Protein AF-A0A969NKQ9-F1 (afdb_monomer)

Sequence (199 aa):
SEPGKIYIKDKYLFVNEVNKGIHVFDNTNPASPSNVAFINIPGNVDMAIRGNLLYVDSYIDLVVIDISDIQNPHEVDRYSNAFPNIFPEYDYQYPIAEIDASKGIVVDWKVEEITMKEGEEPKYYWGGVMEFDMAANSGGQRNSVGIAGSMARFAIKSETLYAINNNFELKIFDISSDKVSKTDSIQTLWGIETFIYLR

Radius of gyration: 18.35 Å; Cα contacts (8 Å, |Δi|>4): 371; chains: 1; bounding box: 43×36×57 Å

Secondary structure (DSSP, 8-state):
--EEEEEEETTEEEEEETTTEEEEEE-SSTTS-EEEEEEE-TT---EEEETTEEEEEETTEEEEEE-SSTTS-EEEEEETTSSTT-B----TTS-BPPP-GGG-----------PPPTTPPPB---S-B--------------SS----TT-SEEEETTEEEEEETTTEEEEEE-SSSS-EEEEEEEPPTT--------

Structure (mmCIF, N/CA/C/O backbone):
data_AF-A0A969NKQ9-F1
#
_entry.id   AF-A0A969NKQ9-F1
#
loop_
_atom_site.group_PDB
_atom_site.id
_atom_site.type_symbol
_atom_site.label_atom_id
_atom_site.label_alt_id
_atom_site.label_comp_id
_atom_site.label_asym_id
_atom_site.label_entity_id
_atom_site.label_seq_id
_atom_site.pdbx_PDB_ins_code
_atom_site.Cartn_x
_atom_site.Cartn_y
_atom_site.Cartn_z
_atom_site.occupancy
_atom_site.B_iso_or_equiv
_atom_site.auth_seq_id
_atom_site.auth_comp_id
_atom_site.auth_asym_id
_atom_site.auth_atom_id
_atom_site.pdbx_PDB_model_num
ATOM 1 N N . SER A 1 1 ? 6.584 -17.695 3.737 1.00 46.25 1 SER A N 1
ATOM 2 C CA . SER A 1 1 ? 6.124 -16.301 3.714 1.00 46.25 1 SER A CA 1
ATOM 3 C C . SER A 1 1 ? 7.285 -15.448 4.165 1.00 46.25 1 SER A C 1
ATOM 5 O O . SER A 1 1 ? 7.988 -15.849 5.087 1.00 46.25 1 SER A O 1
ATOM 7 N N . GLU A 1 2 ? 7.514 -14.329 3.495 1.00 48.88 2 GLU A N 1
ATOM 8 C CA . GLU A 1 2 ? 8.429 -13.286 3.956 1.00 48.88 2 GLU A CA 1
ATOM 9 C C . GLU A 1 2 ? 7.555 -12.245 4.662 1.00 48.88 2 GLU A C 1
ATOM 11 O O . GLU A 1 2 ? 6.832 -11.503 3.991 1.00 48.88 2 GLU A O 1
ATOM 16 N N . PRO A 1 3 ?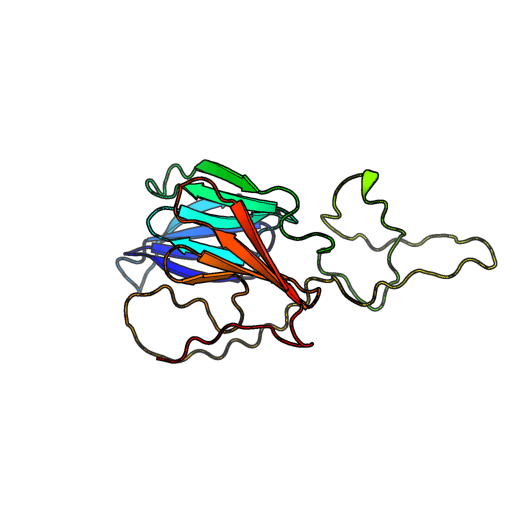 7.458 -12.285 6.005 1.00 53.72 3 PRO A N 1
ATOM 17 C CA . PRO A 1 3 ? 6.611 -11.350 6.727 1.00 53.72 3 PRO A CA 1
ATOM 18 C C . PRO A 1 3 ? 7.209 -9.947 6.607 1.00 53.72 3 PRO A C 1
ATOM 20 O O . PRO A 1 3 ? 8.325 -9.698 7.056 1.00 53.72 3 PRO A O 1
ATOM 23 N N . GLY A 1 4 ? 6.450 -9.045 5.995 1.00 62.84 4 GLY A N 1
ATOM 24 C CA . GLY A 1 4 ? 6.753 -7.628 5.900 1.00 62.84 4 GLY A CA 1
ATOM 25 C C . GLY A 1 4 ? 6.352 -6.878 7.171 1.00 62.84 4 GLY A C 1
ATOM 26 O O . GLY A 1 4 ? 6.495 -7.353 8.300 1.00 62.84 4 GLY A O 1
ATOM 27 N N . LYS A 1 5 ? 5.839 -5.661 6.993 1.00 77.25 5 LYS A N 1
ATOM 28 C CA . LYS A 1 5 ? 5.484 -4.755 8.096 1.00 77.25 5 LYS A CA 1
ATOM 29 C C . LYS A 1 5 ? 4.346 -5.320 8.953 1.00 77.25 5 LYS A C 1
ATOM 31 O O . LYS A 1 5 ? 3.457 -6.008 8.454 1.00 77.25 5 LYS A O 1
ATOM 36 N N . ILE A 1 6 ? 4.363 -4.989 10.247 1.00 84.31 6 ILE A N 1
ATOM 37 C CA . ILE A 1 6 ? 3.332 -5.385 11.215 1.00 84.31 6 ILE A CA 1
ATOM 38 C C . ILE A 1 6 ? 2.683 -4.134 11.804 1.00 84.31 6 ILE A C 1
ATOM 40 O O . ILE A 1 6 ? 3.387 -3.230 12.250 1.00 84.31 6 ILE A O 1
ATOM 44 N N . TYR A 1 7 ? 1.351 -4.106 11.844 1.00 85.88 7 TYR A N 1
ATOM 45 C CA . TYR A 1 7 ? 0.557 -3.055 12.481 1.00 85.88 7 TYR A CA 1
ATOM 46 C C . TYR A 1 7 ? -0.428 -3.657 13.478 1.00 85.88 7 TYR A C 1
ATOM 48 O O . TYR A 1 7 ? -0.961 -4.746 13.277 1.00 85.88 7 TYR A O 1
ATOM 56 N N . ILE A 1 8 ? -0.685 -2.925 14.561 1.00 88.38 8 ILE A N 1
ATOM 57 C CA . ILE A 1 8 ? -1.667 -3.297 15.582 1.00 88.38 8 ILE A CA 1
ATOM 58 C C . ILE A 1 8 ? -2.780 -2.255 15.573 1.00 88.38 8 ILE A C 1
ATOM 60 O O . ILE A 1 8 ? -2.506 -1.063 15.738 1.00 88.38 8 ILE A O 1
ATOM 64 N N . LYS A 1 9 ? -4.024 -2.709 15.420 1.00 87.31 9 LYS A N 1
ATOM 65 C CA . LYS A 1 9 ? -5.229 -1.883 15.553 1.00 87.31 9 LYS A CA 1
ATOM 66 C C . LYS A 1 9 ? -6.246 -2.647 16.388 1.00 87.31 9 LYS A C 1
ATOM 68 O O . LYS A 1 9 ? -6.665 -3.739 16.012 1.00 87.31 9 LYS A O 1
ATOM 73 N N . ASP A 1 10 ? -6.661 -2.061 17.506 1.00 90.75 10 ASP A N 1
ATOM 74 C CA . ASP A 1 10 ? -7.577 -2.688 18.459 1.00 90.75 10 ASP A CA 1
ATOM 75 C C . ASP A 1 10 ? -7.066 -4.078 18.889 1.00 90.75 10 ASP A C 1
ATOM 77 O O . ASP A 1 10 ? -5.967 -4.203 19.431 1.00 90.75 10 ASP A O 1
ATOM 81 N N . LYS A 1 11 ? -7.850 -5.127 18.626 1.00 93.50 11 LYS A N 1
ATOM 82 C CA . LYS A 1 11 ? -7.481 -6.525 18.869 1.00 93.50 11 LYS A CA 1
ATOM 83 C C . LYS A 1 11 ? -6.822 -7.209 17.672 1.00 93.50 11 LYS A C 1
ATOM 85 O O . LYS A 1 11 ? -6.554 -8.398 17.765 1.00 93.50 11 LYS A O 1
ATOM 90 N N . TYR A 1 12 ? -6.608 -6.523 16.553 1.00 95.81 12 TYR A N 1
ATOM 91 C CA . TYR A 1 12 ? -6.129 -7.135 15.316 1.00 95.81 12 TYR A CA 1
ATOM 92 C C . TYR A 1 12 ? -4.650 -6.837 15.050 1.00 95.81 12 TYR A C 1
ATOM 94 O O . TYR A 1 12 ? -4.167 -5.729 15.304 1.00 95.81 12 TYR A O 1
ATOM 102 N N . LEU A 1 13 ? -3.945 -7.832 14.506 1.00 94.38 13 LEU A N 1
ATOM 103 C CA . LEU A 1 13 ? -2.625 -7.675 13.895 1.00 94.38 13 LEU A CA 1
ATOM 104 C C . LEU A 1 13 ? -2.767 -7.722 12.378 1.00 94.38 13 LEU A C 1
ATOM 106 O O . LEU A 1 13 ? -3.383 -8.642 11.848 1.00 94.38 13 LEU A O 1
ATOM 110 N N . PHE A 1 14 ? -2.149 -6.768 11.700 1.00 93.50 14 PHE A N 1
ATOM 111 C CA . PHE A 1 14 ? -2.039 -6.705 10.250 1.00 93.50 14 PHE A CA 1
ATOM 112 C C . PHE A 1 14 ? -0.591 -7.010 9.899 1.00 93.50 14 PHE A C 1
ATOM 114 O O . PHE A 1 14 ? 0.305 -6.281 10.319 1.00 93.50 14 PHE A O 1
ATOM 121 N N . VAL A 1 15 ? -0.360 -8.108 9.190 1.00 92.38 15 VAL A N 1
ATOM 122 C CA . VAL A 1 15 ? 0.975 -8.576 8.809 1.00 92.38 15 VAL A CA 1
ATOM 123 C C . VAL A 1 15 ? 1.035 -8.604 7.293 1.00 92.38 15 VAL A C 1
ATOM 125 O O . VAL A 1 15 ? 0.310 -9.377 6.665 1.00 92.38 15 VAL A O 1
ATOM 128 N N . ASN A 1 16 ? 1.870 -7.752 6.707 1.00 88.75 16 ASN A N 1
ATOM 129 C CA . ASN A 1 16 ? 2.063 -7.737 5.264 1.00 88.75 16 ASN A CA 1
ATOM 130 C C . ASN A 1 16 ? 2.795 -9.015 4.830 1.00 88.75 16 ASN A C 1
ATOM 132 O O . ASN A 1 16 ? 3.767 -9.439 5.453 1.00 88.75 16 ASN A O 1
ATOM 136 N N . GLU A 1 17 ? 2.293 -9.643 3.776 1.00 90.06 17 GLU A N 1
ATOM 137 C CA . GLU A 1 17 ? 3.035 -10.599 2.970 1.00 90.06 17 GLU A CA 1
ATOM 138 C C . GLU A 1 17 ? 3.466 -9.852 1.708 1.00 90.06 17 GLU A C 1
ATOM 140 O O . GLU A 1 17 ? 2.627 -9.480 0.879 1.00 90.06 17 GLU A O 1
ATOM 145 N N . VAL A 1 18 ? 4.773 -9.600 1.605 1.00 84.62 18 VAL A N 1
ATOM 146 C CA . VAL A 1 18 ? 5.366 -8.720 0.591 1.00 84.62 18 VAL A CA 1
ATOM 147 C C . VAL A 1 18 ? 4.899 -9.112 -0.814 1.00 84.62 18 VAL A C 1
ATOM 149 O O . VAL A 1 18 ? 4.878 -10.289 -1.179 1.00 84.62 18 VAL A O 1
ATOM 152 N N . ASN A 1 19 ? 4.489 -8.107 -1.590 1.00 85.75 19 ASN A N 1
ATOM 153 C CA . ASN A 1 19 ? 3.940 -8.196 -2.945 1.00 85.75 19 ASN A CA 1
ATOM 154 C C . ASN A 1 19 ? 2.609 -8.957 -3.096 1.00 85.75 19 ASN A C 1
ATOM 156 O O . ASN A 1 19 ? 2.103 -9.056 -4.218 1.00 85.75 19 ASN A O 1
ATOM 160 N N . LYS A 1 20 ? 2.004 -9.458 -2.009 1.00 90.88 20 LYS A N 1
ATOM 161 C CA . LYS A 1 20 ? 0.750 -10.234 -2.066 1.00 90.88 20 LYS A CA 1
ATOM 162 C C . LYS A 1 20 ? -0.418 -9.573 -1.349 1.00 90.88 20 LYS A C 1
ATOM 164 O O . LYS A 1 20 ? -1.545 -9.648 -1.837 1.00 90.88 20 LYS A O 1
ATOM 169 N N . GLY A 1 21 ? -0.186 -8.974 -0.186 1.00 94.25 21 GLY A N 1
ATOM 170 C CA . GLY A 1 21 ? -1.255 -8.351 0.588 1.00 94.25 21 GLY A CA 1
ATOM 171 C C . GLY A 1 21 ? -1.037 -8.440 2.087 1.00 94.25 21 GLY A C 1
ATOM 172 O O . GLY A 1 21 ? 0.092 -8.398 2.565 1.00 94.25 21 GLY A O 1
ATOM 173 N N . ILE A 1 22 ? -2.127 -8.525 2.849 1.00 96.00 22 ILE A N 1
ATOM 174 C CA . ILE A 1 22 ? -2.085 -8.404 4.309 1.00 96.00 22 ILE A CA 1
ATOM 175 C C . ILE A 1 22 ? -2.891 -9.521 4.961 1.00 96.00 22 ILE A C 1
ATOM 177 O O . ILE A 1 22 ? -4.096 -9.657 4.749 1.00 96.00 22 ILE A O 1
ATOM 181 N N . HIS A 1 23 ? -2.236 -10.293 5.821 1.00 96.56 23 HIS A N 1
ATOM 182 C CA . HIS A 1 23 ? -2.915 -11.177 6.757 1.00 96.56 23 HIS A CA 1
ATOM 183 C C . HIS A 1 23 ? -3.455 -10.375 7.939 1.00 96.56 23 HIS A C 1
ATOM 185 O O . HIS A 1 23 ? -2.732 -9.571 8.531 1.00 96.56 23 HIS A O 1
ATOM 191 N N . VAL A 1 24 ? -4.695 -10.656 8.332 1.00 97.19 24 VAL A N 1
ATOM 192 C CA . VAL A 1 24 ? -5.301 -10.101 9.541 1.00 97.19 24 VAL A CA 1
ATOM 193 C C . VAL A 1 24 ? -5.477 -11.213 10.561 1.00 97.19 24 VAL A C 1
ATOM 195 O O . VAL A 1 24 ? -6.109 -12.235 10.287 1.00 97.19 24 VAL A O 1
ATOM 198 N N . PHE A 1 25 ? -4.932 -11.007 11.753 1.00 96.56 25 PHE A N 1
ATOM 199 C CA . PHE A 1 25 ? -5.052 -11.936 12.868 1.00 96.56 25 PHE A CA 1
ATOM 200 C C . PHE A 1 25 ? -5.875 -11.318 13.992 1.00 96.56 25 PHE A C 1
ATOM 202 O O . PHE A 1 25 ? -5.616 -10.181 14.382 1.00 96.56 25 PHE A O 1
ATOM 209 N N . ASP A 1 26 ? -6.819 -12.070 14.558 1.00 96.81 26 ASP A N 1
ATOM 210 C CA . ASP A 1 26 ? -7.376 -11.755 15.872 1.00 96.81 26 ASP A CA 1
ATOM 211 C C . ASP A 1 26 ? -6.318 -12.080 16.936 1.00 96.81 26 ASP A C 1
ATOM 213 O O . ASP A 1 26 ? -5.834 -13.205 17.061 1.00 96.81 26 ASP A O 1
ATOM 217 N N . ASN A 1 27 ? -5.942 -11.057 17.689 1.00 95.75 27 ASN A N 1
ATOM 218 C CA . ASN A 1 27 ? -4.906 -11.065 18.709 1.00 95.75 27 ASN A CA 1
ATOM 219 C C . ASN A 1 27 ? -5.485 -10.768 20.102 1.00 95.75 27 ASN A C 1
ATOM 221 O O . ASN A 1 27 ? -4.798 -10.238 20.978 1.00 95.75 27 ASN A O 1
ATOM 225 N N . THR A 1 28 ? -6.754 -11.131 20.330 1.00 96.19 28 THR A N 1
ATOM 226 C CA . THR A 1 28 ? -7.395 -11.080 21.658 1.00 96.19 28 THR A CA 1
ATOM 227 C C . THR A 1 28 ? -6.604 -11.889 22.693 1.00 96.19 28 THR A C 1
ATOM 229 O O . THR A 1 28 ? -6.493 -11.471 23.845 1.00 96.19 28 THR A O 1
ATOM 232 N N . ASN A 1 29 ? -6.018 -13.022 22.284 1.00 94.12 29 ASN A N 1
ATOM 233 C CA . ASN A 1 29 ? -5.034 -13.765 23.070 1.00 94.12 29 ASN A CA 1
ATOM 234 C C . ASN A 1 29 ? -3.646 -13.678 22.406 1.00 94.12 29 ASN A C 1
ATOM 236 O O . ASN A 1 29 ? -3.368 -14.458 21.496 1.00 94.12 29 ASN A O 1
ATOM 240 N N . PRO A 1 30 ? -2.736 -12.809 22.887 1.00 92.19 30 PRO A N 1
ATOM 241 C CA . PRO A 1 30 ? -1.410 -12.648 22.289 1.00 92.19 30 PRO A CA 1
ATOM 242 C C . PRO A 1 30 ? -0.513 -13.888 22.320 1.00 92.19 30 PRO A C 1
ATOM 244 O O . PRO A 1 30 ? 0.441 -13.969 21.555 1.00 92.19 30 PRO A O 1
ATOM 247 N N . ALA A 1 31 ? -0.793 -14.857 23.197 1.00 94.81 31 ALA A N 1
ATOM 248 C CA . ALA A 1 31 ? -0.067 -16.126 23.214 1.00 94.81 31 ALA A CA 1
ATOM 249 C C . ALA A 1 31 ? -0.524 -17.085 22.097 1.00 94.81 31 ALA A C 1
ATOM 251 O O . ALA A 1 31 ? 0.129 -18.097 21.854 1.00 94.81 31 ALA A O 1
ATOM 252 N N . SER A 1 32 ? -1.656 -16.798 21.446 1.00 94.69 32 SER A N 1
ATOM 253 C CA . SER A 1 32 ? -2.241 -17.631 20.395 1.00 94.69 32 SER A CA 1
ATOM 254 C C . SER A 1 32 ? -3.107 -16.783 19.444 1.00 94.69 32 SER A C 1
ATOM 256 O O . SER A 1 32 ? -4.336 -16.873 19.491 1.00 94.69 32 SER A O 1
ATOM 258 N N . PRO A 1 33 ? -2.493 -15.926 18.606 1.00 95.75 33 PRO A N 1
ATOM 259 C CA . PRO A 1 33 ? -3.221 -15.179 17.584 1.00 95.75 33 PRO A CA 1
ATOM 260 C C . PRO A 1 33 ? -3.795 -16.124 16.517 1.00 95.75 33 PRO A C 1
ATOM 262 O O . PRO A 1 33 ? -3.152 -17.107 16.138 1.00 95.75 33 PRO A O 1
ATOM 265 N N . SER A 1 34 ? -4.985 -15.817 16.000 1.00 97.38 34 SER A N 1
ATOM 266 C CA . SER A 1 34 ? -5.654 -16.607 14.957 1.00 97.38 34 SER A CA 1
ATOM 267 C C . SER A 1 34 ? -5.813 -15.800 13.674 1.00 97.38 34 SER A C 1
ATOM 269 O O . SER A 1 34 ? -6.274 -14.666 13.703 1.00 97.38 34 SER A O 1
ATOM 271 N N . ASN A 1 35 ? -5.432 -16.369 12.527 1.00 96.75 35 ASN A N 1
ATOM 272 C CA . ASN A 1 35 ? -5.661 -15.721 11.235 1.00 96.75 35 ASN A CA 1
ATOM 273 C C . ASN A 1 35 ? -7.165 -15.729 10.931 1.00 96.75 35 ASN A C 1
ATOM 275 O O . ASN A 1 35 ? -7.782 -16.796 10.945 1.00 96.75 35 ASN A O 1
ATOM 279 N N . VAL A 1 36 ? -7.745 -14.554 10.695 1.00 97.75 36 VAL A N 1
ATOM 280 C CA . VAL A 1 36 ? -9.186 -14.389 10.456 1.00 97.75 36 VAL A CA 1
ATOM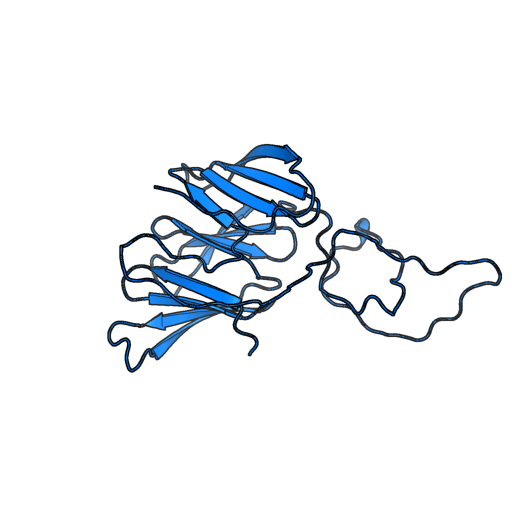 281 C C . VAL A 1 36 ? -9.514 -13.894 9.055 1.00 97.75 36 VAL A C 1
ATOM 283 O O . VAL A 1 36 ? -10.645 -14.095 8.628 1.00 97.75 36 VAL A O 1
ATOM 286 N N . ALA A 1 37 ? -8.563 -13.269 8.356 1.00 97.38 37 ALA A N 1
ATOM 287 C CA . ALA A 1 37 ? -8.758 -12.768 7.001 1.00 97.38 37 ALA A CA 1
ATOM 288 C C . ALA A 1 37 ? -7.424 -12.592 6.257 1.00 97.38 37 ALA A C 1
ATOM 290 O O . ALA A 1 37 ? -6.354 -12.447 6.856 1.00 97.38 37 ALA A O 1
ATOM 291 N N . PHE A 1 38 ? -7.510 -12.541 4.929 1.00 97.38 38 PHE A N 1
ATOM 292 C CA . PHE A 1 38 ? -6.423 -12.110 4.057 1.00 97.38 38 PHE A CA 1
ATOM 293 C C . PHE A 1 38 ? -6.953 -11.089 3.052 1.00 97.38 38 PHE A C 1
ATOM 295 O O . PHE A 1 38 ? -7.893 -11.374 2.311 1.00 97.38 38 PHE A O 1
ATOM 302 N N . ILE A 1 39 ? -6.344 -9.906 3.038 1.00 97.62 39 ILE A N 1
ATOM 303 C CA . ILE A 1 39 ? -6.667 -8.824 2.110 1.00 97.62 39 ILE A CA 1
ATOM 304 C C . ILE A 1 39 ? -5.681 -8.918 0.948 1.00 97.62 39 ILE A C 1
ATOM 306 O O . ILE A 1 39 ? -4.498 -8.623 1.118 1.00 97.62 39 ILE A O 1
ATOM 310 N N . ASN A 1 40 ? -6.155 -9.367 -0.214 1.00 96.94 40 ASN A N 1
ATOM 311 C CA . ASN A 1 40 ? -5.325 -9.512 -1.408 1.00 96.94 40 ASN A CA 1
ATOM 312 C C . ASN A 1 40 ? -5.040 -8.139 -2.028 1.00 96.94 40 ASN A C 1
ATOM 314 O O . ASN A 1 40 ? -5.962 -7.478 -2.506 1.00 96.94 40 ASN A O 1
ATOM 318 N N . ILE A 1 41 ? -3.774 -7.721 -2.019 1.00 96.06 41 ILE A N 1
ATOM 319 C CA . ILE A 1 41 ? -3.328 -6.417 -2.520 1.00 96.06 41 ILE A CA 1
ATOM 320 C C . ILE A 1 41 ? -2.023 -6.653 -3.296 1.00 96.06 41 ILE A C 1
ATOM 322 O O . ILE A 1 41 ? -0.940 -6.680 -2.705 1.00 96.06 41 ILE A O 1
ATOM 326 N N . PRO A 1 42 ? -2.102 -6.875 -4.619 1.00 92.38 42 PRO A N 1
ATOM 327 C CA . PRO A 1 42 ? -0.926 -7.134 -5.440 1.00 92.38 42 PRO A CA 1
ATOM 328 C C . PRO A 1 42 ? 0.094 -5.996 -5.362 1.00 92.38 42 PRO A C 1
ATOM 330 O O . PRO A 1 42 ? -0.272 -4.817 -5.428 1.00 92.38 42 PRO A O 1
ATOM 333 N N . GLY A 1 43 ? 1.370 -6.361 -5.224 1.00 87.12 43 GLY A N 1
ATOM 334 C CA . GLY A 1 43 ? 2.468 -5.399 -5.123 1.00 87.12 43 GLY A CA 1
ATOM 335 C C . GLY A 1 43 ? 2.493 -4.609 -3.812 1.00 87.12 43 GLY A C 1
ATOM 336 O O . GLY A 1 43 ? 3.131 -3.563 -3.773 1.00 87.12 43 GLY A O 1
ATOM 337 N N . ASN A 1 44 ? 1.780 -5.057 -2.769 1.00 90.19 44 ASN A N 1
ATOM 338 C CA . ASN A 1 44 ? 1.758 -4.374 -1.477 1.00 90.19 44 ASN A CA 1
ATOM 339 C C . ASN A 1 44 ? 3.011 -4.638 -0.637 1.00 90.19 44 ASN A C 1
ATOM 341 O O . ASN A 1 44 ? 3.418 -5.785 -0.429 1.00 90.19 44 ASN A O 1
ATOM 345 N N . VAL A 1 45 ? 3.550 -3.565 -0.076 1.00 84.38 45 VAL A N 1
ATOM 346 C CA . VAL A 1 45 ? 4.750 -3.520 0.760 1.00 84.38 45 VAL A CA 1
ATOM 347 C C . VAL A 1 45 ? 4.515 -2.636 1.984 1.00 84.38 45 VAL A C 1
ATOM 349 O O . VAL A 1 45 ? 4.884 -2.994 3.107 1.00 84.38 45 VAL A O 1
ATOM 352 N N . ASP A 1 46 ? 3.920 -1.464 1.779 1.00 86.69 46 ASP A N 1
ATOM 353 C CA . ASP A 1 46 ? 3.661 -0.475 2.813 1.00 86.69 46 ASP A CA 1
ATOM 354 C C . ASP A 1 46 ? 2.192 -0.445 3.213 1.00 86.69 46 ASP A C 1
ATOM 356 O O . ASP A 1 46 ? 1.280 -0.678 2.421 1.00 86.69 46 ASP A O 1
ATOM 360 N N . MET A 1 47 ? 1.958 -0.132 4.483 1.00 90.62 47 MET A N 1
ATOM 361 C CA . MET A 1 47 ? 0.614 0.104 4.978 1.00 90.62 47 MET A CA 1
ATOM 362 C C . MET A 1 47 ? 0.615 1.188 6.049 1.00 90.62 47 MET A C 1
ATOM 364 O O . MET A 1 47 ? 1.618 1.405 6.713 1.00 90.62 47 MET A O 1
ATOM 368 N N . ALA A 1 48 ? -0.513 1.845 6.266 1.00 90.88 48 ALA A N 1
ATOM 369 C CA . ALA A 1 48 ? -0.787 2.651 7.445 1.00 90.88 48 ALA A CA 1
ATOM 370 C C . ALA A 1 48 ? -2.286 2.625 7.736 1.00 90.88 48 ALA A C 1
ATOM 372 O O . ALA A 1 48 ? -3.100 2.401 6.846 1.00 90.88 48 ALA A O 1
ATOM 373 N N . ILE A 1 49 ? -2.666 2.847 8.992 1.00 91.88 49 ILE A N 1
ATOM 374 C CA . ILE A 1 49 ? -4.061 2.751 9.427 1.00 91.88 49 ILE A CA 1
ATOM 375 C C . ILE A 1 49 ? -4.465 4.040 10.146 1.00 91.88 49 ILE A C 1
ATOM 377 O O . ILE A 1 49 ? -3.785 4.467 11.084 1.00 91.88 49 ILE A O 1
ATOM 381 N N . ARG A 1 50 ? -5.603 4.625 9.749 1.00 89.62 50 ARG A N 1
ATOM 382 C CA . ARG A 1 50 ? -6.285 5.724 10.461 1.00 89.62 50 ARG A CA 1
ATOM 383 C C . ARG A 1 50 ? -7.770 5.404 10.574 1.00 89.62 50 ARG A C 1
ATOM 385 O O . ARG A 1 50 ? -8.466 5.307 9.569 1.00 89.62 50 ARG A O 1
ATOM 392 N N . GLY A 1 51 ? -8.270 5.275 11.803 1.00 90.81 51 GLY A N 1
ATOM 393 C CA . GLY A 1 51 ? -9.653 4.845 12.020 1.00 90.81 51 GLY A CA 1
ATOM 394 C C . GLY A 1 51 ? -9.884 3.478 11.377 1.00 90.81 51 GLY A C 1
ATOM 395 O O . GLY A 1 51 ? -9.114 2.559 11.637 1.00 90.81 51 GLY A O 1
ATOM 396 N N . ASN A 1 52 ? -10.899 3.360 10.521 1.00 94.06 52 ASN A N 1
ATOM 397 C CA . ASN A 1 52 ? -11.198 2.136 9.768 1.00 94.06 52 ASN A CA 1
ATOM 398 C C . ASN A 1 52 ? -10.618 2.130 8.348 1.00 94.06 52 ASN A C 1
ATOM 400 O O . ASN A 1 52 ? -10.954 1.248 7.572 1.00 94.06 52 ASN A O 1
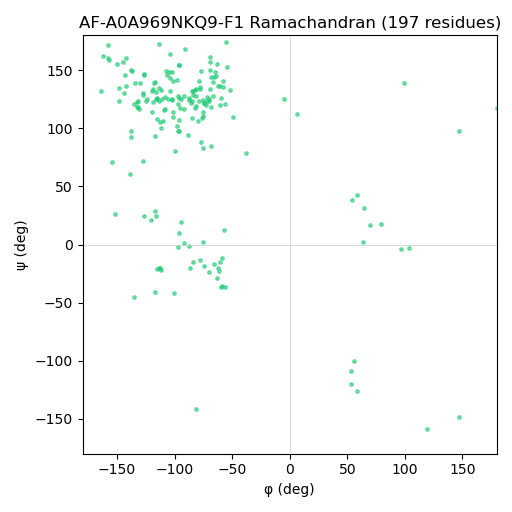ATOM 404 N N . LEU A 1 53 ? -9.757 3.086 8.001 1.00 95.19 53 LEU A N 1
ATOM 405 C CA . LEU A 1 53 ? -9.151 3.155 6.677 1.00 95.19 53 LEU A CA 1
ATOM 406 C C . LEU A 1 53 ? -7.715 2.632 6.724 1.00 95.19 53 LEU A C 1
ATOM 408 O O . LEU A 1 53 ? -6.889 3.094 7.522 1.00 95.19 53 LEU A O 1
ATOM 412 N N . LEU A 1 54 ? -7.448 1.660 5.859 1.00 95.44 54 LEU A N 1
ATOM 413 C CA . LEU A 1 54 ? -6.150 1.060 5.595 1.00 95.44 54 LEU A CA 1
ATOM 414 C C . LEU A 1 54 ? -5.595 1.660 4.298 1.00 95.44 54 LEU A C 1
ATOM 416 O O . LEU A 1 54 ? -6.155 1.463 3.224 1.00 95.44 54 LEU A O 1
ATOM 420 N N . TYR A 1 55 ? -4.499 2.398 4.419 1.00 94.69 55 TYR A N 1
ATOM 421 C CA . TYR A 1 55 ? -3.773 3.030 3.321 1.00 94.69 55 TYR A CA 1
ATOM 422 C C . TYR A 1 55 ? -2.617 2.124 2.944 1.00 94.69 55 TYR A C 1
ATOM 424 O O . TYR A 1 55 ? -1.780 1.836 3.797 1.00 94.69 55 TYR A O 1
ATOM 432 N N . VAL A 1 56 ? -2.567 1.674 1.701 1.00 94.44 56 VAL A N 1
ATOM 433 C CA . VAL A 1 56 ? -1.595 0.682 1.230 1.00 94.44 56 VAL A CA 1
ATOM 434 C C . VAL A 1 56 ? -1.064 1.079 -0.131 1.00 94.44 56 VAL A C 1
ATOM 436 O O . VAL A 1 56 ? -1.769 1.711 -0.916 1.00 94.44 56 VAL A O 1
ATOM 439 N N . ASP A 1 57 ? 0.173 0.709 -0.429 1.00 91.44 57 ASP A N 1
ATOM 440 C CA . ASP A 1 57 ? 0.620 0.698 -1.816 1.00 91.44 57 ASP A CA 1
ATOM 441 C C . ASP A 1 57 ? 0.076 -0.535 -2.555 1.00 91.44 57 ASP A C 1
ATOM 443 O O . ASP A 1 57 ? -0.159 -1.606 -1.987 1.00 91.44 57 ASP A O 1
ATOM 447 N N . SER A 1 58 ? -0.146 -0.365 -3.852 1.00 92.12 58 SER A N 1
ATOM 448 C CA . SER A 1 58 ? -0.363 -1.460 -4.791 1.00 92.12 58 SER A CA 1
ATOM 449 C C . SER A 1 58 ? 0.422 -1.127 -6.049 1.00 92.12 58 SER A C 1
ATOM 451 O O . SER A 1 58 ? -0.005 -0.311 -6.870 1.00 92.12 58 SER A O 1
ATOM 453 N N . TYR A 1 59 ? 1.620 -1.703 -6.151 1.00 88.69 59 TYR A N 1
ATOM 454 C CA . TYR A 1 59 ? 2.633 -1.288 -7.119 1.00 88.69 59 TYR A CA 1
ATOM 455 C C . TYR A 1 59 ? 2.926 0.222 -7.027 1.00 88.69 59 TYR A C 1
ATOM 457 O O . TYR A 1 59 ? 3.529 0.677 -6.061 1.00 88.69 59 TYR A O 1
ATOM 465 N N . ILE A 1 60 ? 2.495 1.007 -8.018 1.00 88.00 60 ILE A N 1
ATOM 466 C CA . ILE A 1 60 ? 2.728 2.458 -8.086 1.00 88.00 60 ILE A CA 1
ATOM 467 C C . ILE A 1 60 ? 1.545 3.285 -7.569 1.00 88.00 60 ILE A C 1
ATOM 469 O O . ILE A 1 60 ? 1.618 4.515 -7.556 1.00 88.00 60 ILE A O 1
ATOM 473 N N . ASP A 1 61 ? 0.452 2.640 -7.171 1.00 92.75 61 ASP A N 1
ATOM 474 C CA . ASP A 1 61 ? -0.757 3.300 -6.690 1.00 92.75 61 ASP A CA 1
ATOM 475 C C . ASP A 1 61 ? -0.780 3.369 -5.163 1.00 92.75 61 ASP A C 1
ATOM 477 O O . ASP A 1 61 ? -0.214 2.520 -4.474 1.00 92.75 61 ASP A O 1
ATOM 481 N N . LEU A 1 62 ? -1.504 4.357 -4.640 1.00 94.19 62 LEU A N 1
ATOM 482 C CA . LEU A 1 62 ? -1.954 4.384 -3.252 1.00 94.19 62 LEU A CA 1
ATOM 483 C C . LEU A 1 62 ? -3.431 3.984 -3.225 1.00 94.19 62 LEU A C 1
ATOM 485 O O . LEU A 1 62 ? -4.255 4.603 -3.897 1.00 94.19 62 LEU A O 1
ATOM 489 N N . VAL A 1 63 ? -3.764 2.964 -2.445 1.00 96.94 63 VAL A N 1
ATOM 490 C CA . VAL A 1 63 ? -5.114 2.405 -2.327 1.00 96.94 63 VAL A CA 1
ATOM 491 C C . VAL A 1 63 ? -5.615 2.596 -0.902 1.00 96.94 63 VAL A C 1
ATOM 493 O O . VAL A 1 63 ? -4.860 2.430 0.060 1.00 96.94 63 VAL A O 1
ATOM 496 N N . VAL A 1 64 ? -6.894 2.940 -0.766 1.00 97.56 64 VAL A N 1
ATOM 497 C CA . VAL A 1 64 ? -7.581 3.048 0.522 1.00 97.56 64 VAL A CA 1
ATOM 498 C C . VAL A 1 64 ? -8.639 1.969 0.618 1.00 97.56 64 VAL A C 1
ATOM 500 O O . VAL A 1 64 ? -9.535 1.873 -0.220 1.00 97.56 64 VAL A O 1
ATOM 503 N N . ILE A 1 65 ? -8.537 1.166 1.668 1.00 97.88 65 ILE A N 1
ATOM 504 C CA . ILE A 1 65 ? -9.424 0.042 1.938 1.00 97.88 65 ILE A CA 1
ATOM 505 C C . ILE A 1 65 ? -10.167 0.327 3.241 1.00 97.88 65 ILE A C 1
ATOM 507 O O . ILE A 1 65 ? -9.537 0.563 4.275 1.00 97.88 65 ILE A O 1
ATOM 511 N N . ASP A 1 66 ? -11.498 0.288 3.207 1.00 96.81 66 ASP A N 1
ATOM 512 C CA . ASP A 1 66 ? -12.300 0.259 4.427 1.00 96.81 66 ASP A CA 1
ATOM 513 C C . ASP A 1 66 ? -12.208 -1.136 5.056 1.00 96.81 66 ASP A C 1
ATOM 515 O O . ASP A 1 66 ? -12.523 -2.153 4.434 1.00 96.81 66 ASP A O 1
ATOM 519 N N . ILE A 1 67 ? -11.745 -1.158 6.302 1.00 97.06 67 ILE A N 1
ATOM 520 C CA . ILE A 1 67 ? -11.559 -2.336 7.150 1.00 97.06 67 ILE A CA 1
ATOM 521 C C . ILE A 1 67 ? -12.472 -2.288 8.389 1.00 97.06 67 ILE A C 1
ATOM 523 O O . ILE A 1 67 ? -12.157 -2.880 9.425 1.00 97.06 67 ILE A O 1
ATOM 527 N N . SER A 1 68 ? -13.589 -1.554 8.314 1.00 95.81 68 SER A N 1
ATOM 528 C CA . SER A 1 68 ? -14.625 -1.509 9.356 1.00 95.81 68 SER A CA 1
ATOM 529 C C . SER A 1 68 ? -15.233 -2.889 9.631 1.00 95.81 68 SER A C 1
ATOM 531 O O . SER A 1 68 ? -15.472 -3.231 10.792 1.00 95.81 68 SER A O 1
ATOM 533 N N . ASP A 1 69 ? -15.392 -3.702 8.584 1.00 96.25 69 ASP A N 1
ATOM 534 C CA . ASP A 1 69 ? -15.639 -5.140 8.654 1.00 96.25 69 ASP A CA 1
ATOM 535 C C . ASP A 1 69 ? -14.427 -5.905 8.103 1.00 96.25 69 ASP A C 1
ATOM 537 O O . ASP A 1 69 ? -14.206 -5.983 6.896 1.00 96.25 69 ASP A O 1
ATOM 541 N N . ILE A 1 70 ? -13.642 -6.505 9.001 1.00 95.12 70 ILE A N 1
ATOM 542 C CA . ILE A 1 70 ? -12.437 -7.278 8.656 1.00 95.12 70 ILE A CA 1
ATOM 543 C C . ILE A 1 70 ? -12.747 -8.493 7.773 1.00 95.12 70 ILE A C 1
ATOM 545 O O . ILE A 1 70 ? -11.858 -8.968 7.068 1.00 95.12 70 ILE A O 1
ATOM 549 N N . GLN A 1 71 ? -13.984 -8.996 7.795 1.00 95.06 71 GLN A N 1
ATOM 550 C CA . GLN A 1 71 ? -14.386 -10.119 6.947 1.00 95.06 71 GLN A CA 1
ATOM 551 C C . GLN A 1 71 ? -14.795 -9.688 5.538 1.00 95.06 71 GLN A C 1
ATOM 553 O O . GLN A 1 71 ? -14.866 -10.529 4.642 1.00 95.06 71 GLN A O 1
ATOM 558 N N . ASN A 1 72 ? -15.048 -8.395 5.330 1.00 96.69 72 ASN A N 1
ATOM 559 C CA . ASN A 1 72 ? -15.434 -7.848 4.038 1.00 96.69 72 ASN A CA 1
ATOM 560 C C . ASN A 1 72 ? -14.736 -6.501 3.753 1.00 96.69 72 ASN A C 1
ATOM 562 O O . ASN A 1 72 ? -15.406 -5.474 3.585 1.00 96.69 72 ASN A O 1
ATOM 566 N N . PRO A 1 73 ? -13.391 -6.487 3.707 1.00 97.12 73 PRO A N 1
ATOM 567 C CA . PRO A 1 73 ? -12.644 -5.291 3.361 1.00 97.12 73 PRO A CA 1
ATOM 568 C C . PRO A 1 73 ? -12.901 -4.920 1.899 1.00 97.12 73 PRO A C 1
ATOM 570 O O . PRO A 1 73 ? -12.943 -5.794 1.028 1.00 97.12 73 PRO A O 1
ATOM 573 N N . HIS A 1 74 ? -13.046 -3.629 1.611 1.00 96.88 74 HIS A N 1
ATOM 574 C CA . HIS A 1 74 ? -13.280 -3.161 0.245 1.00 96.88 74 HIS A CA 1
ATOM 575 C C . HIS A 1 74 ? -12.573 -1.838 -0.039 1.00 96.88 74 HIS A C 1
ATOM 577 O O . HIS A 1 74 ? -12.423 -0.988 0.835 1.00 96.88 74 HIS A O 1
ATOM 583 N N . GLU A 1 75 ? -12.118 -1.680 -1.279 1.00 97.44 75 GLU A N 1
ATOM 584 C CA . GLU A 1 75 ? -11.508 -0.443 -1.760 1.00 97.44 75 GLU A CA 1
ATOM 585 C C . GLU A 1 75 ? -12.555 0.677 -1.805 1.00 97.44 75 GLU A C 1
ATOM 587 O O . GLU A 1 75 ? -13.630 0.507 -2.386 1.00 97.44 75 GLU A O 1
ATOM 592 N N . VAL A 1 76 ? -12.233 1.815 -1.190 1.00 97.12 76 VAL A N 1
ATOM 593 C CA . VAL A 1 76 ? -13.078 3.021 -1.177 1.00 97.12 76 VAL A CA 1
ATOM 594 C C . VAL A 1 76 ? -12.472 4.168 -1.976 1.00 97.12 76 VAL A C 1
ATOM 596 O O . VAL A 1 76 ? -13.208 5.047 -2.425 1.00 97.12 76 VAL A O 1
ATOM 599 N N . ASP A 1 77 ? -11.153 4.149 -2.186 1.00 97.25 77 ASP A N 1
ATOM 600 C CA . ASP A 1 77 ? -10.468 5.121 -3.028 1.00 97.25 77 ASP A CA 1
ATOM 601 C C . ASP A 1 77 ? -9.131 4.593 -3.562 1.00 97.25 77 ASP A C 1
ATOM 603 O O . ASP A 1 77 ? -8.519 3.680 -2.994 1.00 97.25 77 ASP A O 1
ATOM 607 N N . ARG A 1 78 ? -8.663 5.210 -4.648 1.00 95.69 78 ARG A N 1
ATOM 608 C CA . ARG A 1 78 ? -7.374 4.917 -5.273 1.00 95.69 78 ARG A CA 1
ATOM 609 C C . ARG A 1 78 ? -6.787 6.168 -5.902 1.00 95.69 78 ARG A C 1
ATOM 611 O O . ARG A 1 78 ? -7.358 6.755 -6.820 1.00 95.69 78 ARG A O 1
ATOM 618 N N . TYR A 1 79 ? -5.579 6.507 -5.474 1.00 93.94 79 TYR A N 1
ATOM 619 C CA . TYR A 1 79 ? -4.755 7.519 -6.111 1.00 93.94 79 TYR A CA 1
ATOM 620 C C . TYR A 1 79 ? -3.747 6.836 -7.043 1.00 93.94 79 TYR A C 1
ATOM 622 O O . TYR A 1 79 ? -2.737 6.279 -6.600 1.00 93.94 79 TYR A O 1
ATOM 630 N N . SER A 1 80 ? -4.031 6.867 -8.346 1.00 92.44 80 SER A N 1
ATOM 631 C CA . SER A 1 80 ? -3.179 6.236 -9.356 1.00 92.44 80 SER A CA 1
ATOM 632 C C . SER A 1 80 ? -1.831 6.936 -9.512 1.00 92.44 80 SER A C 1
ATOM 634 O O . SER A 1 80 ? -1.755 8.167 -9.470 1.00 92.44 80 SER A O 1
ATOM 636 N N . ASN A 1 81 ? -0.777 6.155 -9.764 1.00 88.12 81 ASN A N 1
ATOM 637 C CA . ASN A 1 81 ? 0.582 6.660 -9.994 1.00 88.12 81 ASN A CA 1
ATOM 638 C C . ASN A 1 81 ? 1.080 7.578 -8.854 1.00 88.12 81 ASN A C 1
ATOM 640 O O . ASN A 1 81 ? 1.735 8.602 -9.077 1.00 88.12 81 ASN A O 1
ATOM 644 N N . ALA A 1 82 ? 0.729 7.224 -7.614 1.00 88.81 82 ALA A N 1
ATOM 645 C CA . ALA A 1 82 ? 1.207 7.870 -6.395 1.00 88.81 82 ALA A CA 1
ATOM 646 C C . ALA A 1 82 ? 2.739 7.801 -6.277 1.00 88.81 82 ALA A C 1
ATOM 648 O O . ALA A 1 82 ? 3.380 8.759 -5.825 1.00 88.81 82 ALA A O 1
ATOM 649 N N . PHE A 1 83 ? 3.319 6.687 -6.728 1.00 84.00 83 PHE A N 1
ATOM 650 C CA . PHE A 1 83 ? 4.729 6.348 -6.583 1.00 84.00 83 PHE A CA 1
ATOM 651 C C . PHE A 1 83 ? 5.361 5.980 -7.938 1.00 84.00 83 PHE A C 1
ATOM 653 O O . PHE A 1 83 ? 5.643 4.812 -8.203 1.00 84.00 83 PHE A O 1
ATOM 660 N N . PRO A 1 84 ? 5.582 6.965 -8.829 1.00 71.56 84 PRO A N 1
ATOM 661 C CA . PRO A 1 84 ? 6.157 6.701 -10.142 1.00 71.56 84 PRO A CA 1
ATOM 662 C C . PRO A 1 84 ? 7.587 6.152 -10.029 1.00 71.56 84 PRO A C 1
ATOM 664 O O . PRO A 1 84 ? 8.367 6.600 -9.185 1.00 71.56 84 PRO A O 1
ATOM 667 N N . ASN A 1 85 ? 7.942 5.248 -10.948 1.00 68.31 85 ASN A N 1
ATOM 668 C CA . ASN A 1 85 ? 9.279 4.654 -11.093 1.00 68.31 85 ASN A CA 1
ATOM 669 C C . ASN A 1 85 ? 9.737 3.781 -9.910 1.00 68.31 85 ASN A C 1
ATOM 671 O O . ASN A 1 85 ? 10.929 3.730 -9.619 1.00 68.31 85 ASN A O 1
ATOM 675 N N . ILE A 1 86 ? 8.803 3.119 -9.223 1.00 70.44 86 ILE A N 1
ATOM 676 C CA . ILE A 1 86 ? 9.133 2.011 -8.323 1.00 70.44 86 ILE A CA 1
ATOM 677 C C . ILE A 1 86 ? 9.152 0.717 -9.138 1.00 70.44 86 ILE A C 1
ATOM 679 O O . ILE A 1 86 ? 8.159 0.385 -9.790 1.00 70.44 86 ILE A O 1
ATOM 683 N N . PHE A 1 87 ? 10.269 -0.008 -9.087 1.00 73.94 87 PHE A N 1
ATOM 684 C CA . PHE A 1 87 ? 10.415 -1.322 -9.711 1.00 73.94 87 PHE A CA 1
ATOM 685 C C . PHE A 1 87 ? 10.443 -2.440 -8.661 1.00 73.94 87 PHE A C 1
ATOM 687 O O . PHE A 1 87 ? 10.943 -2.215 -7.551 1.00 73.94 87 PHE A O 1
ATOM 694 N N . PRO A 1 88 ? 9.955 -3.651 -9.002 1.00 74.94 88 PRO A N 1
ATOM 695 C CA . PRO A 1 88 ? 10.193 -4.839 -8.193 1.00 74.94 88 PRO A CA 1
ATOM 696 C C . PRO A 1 88 ? 11.692 -5.043 -7.971 1.00 74.94 88 PRO A C 1
ATOM 698 O O . PRO A 1 88 ? 12.508 -4.633 -8.802 1.00 74.94 88 PRO A O 1
ATOM 701 N N . GLU A 1 89 ? 12.036 -5.690 -6.863 1.00 72.56 89 GLU A N 1
ATOM 702 C CA . GLU A 1 89 ? 13.412 -6.071 -6.561 1.00 72.56 89 GLU A CA 1
ATOM 703 C C . GLU A 1 89 ? 13.989 -6.967 -7.669 1.00 72.56 89 GLU A C 1
ATOM 705 O O . GLU A 1 89 ? 13.289 -7.817 -8.225 1.00 72.56 89 GLU A O 1
ATOM 710 N N . TYR A 1 90 ? 15.260 -6.759 -8.010 1.00 74.44 90 TYR A N 1
ATOM 711 C CA . TYR A 1 90 ? 15.992 -7.583 -8.969 1.00 74.44 90 TYR A CA 1
ATOM 712 C C . TYR A 1 90 ? 17.444 -7.768 -8.537 1.00 74.44 90 TYR A C 1
ATOM 714 O O . TYR A 1 90 ? 17.988 -6.991 -7.756 1.00 74.44 90 TYR A O 1
ATOM 722 N N . ASP A 1 91 ? 18.089 -8.796 -9.083 1.00 80.06 91 ASP A N 1
ATOM 723 C CA . ASP A 1 91 ? 19.509 -9.046 -8.860 1.00 80.06 91 ASP A CA 1
ATOM 724 C C . ASP A 1 91 ? 20.354 -8.072 -9.697 1.00 80.06 91 ASP A C 1
ATOM 726 O O . ASP A 1 91 ? 20.433 -8.180 -10.924 1.00 80.06 91 ASP A O 1
ATOM 730 N N . TYR A 1 92 ? 20.999 -7.126 -9.010 1.00 75.44 92 TYR A N 1
ATOM 731 C CA . TYR A 1 92 ? 21.851 -6.081 -9.585 1.00 75.44 92 TYR A CA 1
ATOM 732 C C . TYR A 1 92 ? 23.051 -6.596 -10.392 1.00 75.44 92 TYR A C 1
ATOM 734 O O . TYR A 1 92 ? 23.706 -5.811 -11.081 1.00 75.44 92 TYR A O 1
ATOM 742 N N . GLN A 1 93 ? 23.365 -7.892 -10.320 1.00 82.06 93 GLN A N 1
ATOM 743 C CA . GLN A 1 93 ? 24.390 -8.500 -11.170 1.00 82.06 93 GLN A CA 1
ATOM 744 C C . GLN A 1 93 ? 23.950 -8.586 -12.635 1.00 82.06 93 GLN A C 1
ATOM 746 O O . GLN A 1 93 ? 24.803 -8.624 -13.527 1.00 82.06 93 GLN A O 1
ATOM 751 N N . TYR A 1 94 ? 22.641 -8.596 -12.895 1.00 82.69 94 TYR A N 1
ATOM 752 C CA . TYR A 1 94 ? 22.100 -8.650 -14.245 1.00 82.69 94 TYR A CA 1
ATOM 753 C C . TYR A 1 94 ? 21.70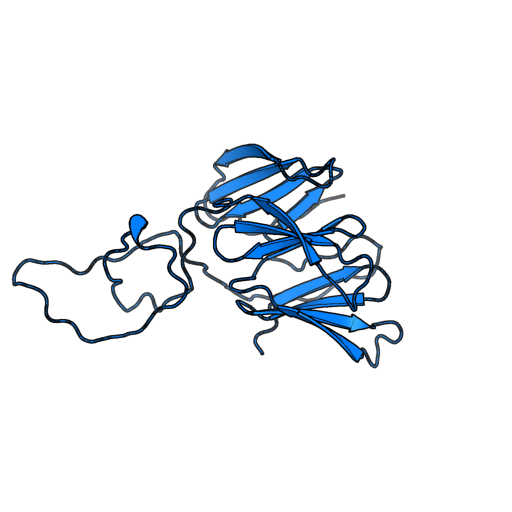4 -7.257 -14.739 1.00 82.69 94 TYR A C 1
ATOM 755 O O . TYR A 1 94 ? 21.158 -6.449 -13.984 1.00 82.69 94 TYR A O 1
ATOM 763 N N . PRO A 1 95 ? 21.947 -6.959 -16.025 1.00 81.94 95 PRO A N 1
ATOM 764 C CA . PRO A 1 95 ? 21.365 -5.781 -16.637 1.00 81.94 95 PRO A CA 1
ATOM 765 C C . PRO A 1 95 ? 19.859 -5.950 -16.796 1.00 81.94 95 PRO A C 1
ATOM 767 O O . PRO A 1 95 ? 19.351 -7.070 -16.893 1.00 81.94 95 PRO A O 1
ATOM 770 N N . ILE A 1 96 ? 19.151 -4.829 -16.890 1.00 79.56 96 ILE A N 1
ATOM 771 C CA . ILE A 1 96 ? 17.708 -4.844 -17.095 1.00 79.56 96 ILE A CA 1
ATOM 772 C C . ILE A 1 96 ? 17.354 -4.443 -18.522 1.00 79.56 96 ILE A C 1
ATOM 774 O O . ILE A 1 96 ? 18.020 -3.623 -19.161 1.00 79.56 96 ILE A O 1
ATOM 778 N N . ALA A 1 97 ? 16.285 -5.046 -19.036 1.00 79.00 97 ALA A N 1
ATOM 779 C CA . ALA A 1 97 ? 15.736 -4.675 -20.328 1.00 79.00 97 ALA A CA 1
ATOM 780 C C . ALA A 1 97 ? 15.236 -3.222 -20.309 1.00 79.00 97 ALA A C 1
ATOM 782 O O . ALA A 1 97 ? 14.874 -2.677 -19.265 1.00 79.00 97 ALA A O 1
ATOM 783 N N . GLU A 1 98 ? 15.186 -2.594 -21.482 1.00 79.19 98 GLU A N 1
ATOM 784 C CA . GLU A 1 98 ? 14.584 -1.272 -21.611 1.00 79.19 98 GLU A CA 1
ATOM 785 C C . GLU A 1 98 ? 13.111 -1.298 -21.193 1.00 79.19 98 GLU A C 1
ATOM 787 O O . GLU A 1 98 ? 12.311 -2.083 -21.706 1.00 79.19 98 GLU A O 1
ATOM 792 N N . ILE A 1 99 ? 12.765 -0.410 -20.262 1.00 80.38 99 ILE A N 1
ATOM 793 C CA . ILE A 1 99 ? 11.421 -0.304 -19.711 1.00 80.38 99 ILE A CA 1
ATOM 794 C C . ILE A 1 99 ? 10.640 0.721 -20.525 1.00 80.38 99 ILE A C 1
ATOM 796 O O . ILE A 1 99 ? 10.949 1.912 -20.524 1.00 80.38 99 ILE A O 1
ATOM 800 N N . ASP A 1 100 ? 9.588 0.256 -21.187 1.00 81.75 100 ASP A N 1
ATOM 801 C CA . ASP A 1 100 ? 8.621 1.109 -21.865 1.00 81.75 100 ASP A CA 1
ATOM 802 C C . ASP A 1 100 ? 7.404 1.320 -20.957 1.00 81.75 100 ASP A C 1
ATOM 804 O O . ASP A 1 100 ? 6.494 0.491 -20.909 1.00 81.75 100 ASP A O 1
ATOM 808 N N . ALA A 1 101 ? 7.385 2.452 -20.248 1.00 79.50 101 ALA A N 1
ATOM 809 C CA . ALA A 1 101 ? 6.304 2.811 -19.329 1.00 79.50 101 ALA A CA 1
ATOM 810 C C . ALA A 1 101 ? 4.926 2.940 -20.015 1.00 79.50 101 ALA A C 1
ATOM 812 O O . ALA A 1 101 ? 3.900 2.937 -19.335 1.00 79.50 101 ALA A O 1
ATOM 813 N N . SER A 1 102 ? 4.866 3.027 -21.352 1.00 84.00 102 SER A N 1
ATOM 814 C CA . SER A 1 102 ? 3.591 3.030 -22.083 1.00 84.00 102 SER A CA 1
ATOM 815 C C . SER A 1 102 ? 2.932 1.648 -22.155 1.00 84.00 102 SER A C 1
ATOM 817 O O . SER A 1 102 ? 1.726 1.554 -22.387 1.00 84.00 102 SER A O 1
ATOM 819 N N . LYS A 1 103 ? 3.697 0.572 -21.926 1.00 86.75 103 LYS A N 1
ATOM 820 C CA . LYS A 1 103 ? 3.205 -0.815 -21.961 1.00 86.75 103 LYS A CA 1
ATOM 821 C C . LYS A 1 103 ? 2.645 -1.299 -20.625 1.00 86.75 103 LYS A C 1
ATOM 823 O O . LYS A 1 103 ? 2.167 -2.428 -20.546 1.00 86.75 103 LYS A O 1
ATOM 828 N N . GLY A 1 104 ? 2.677 -0.452 -19.600 1.00 85.38 104 GLY A N 1
ATOM 829 C CA . GLY A 1 104 ? 2.204 -0.758 -18.258 1.00 85.38 104 GLY A CA 1
ATOM 830 C C . GLY A 1 104 ? 3.316 -0.651 -17.224 1.00 85.38 104 GLY A C 1
ATOM 831 O O . GLY A 1 104 ? 4.323 0.026 -17.429 1.00 85.38 104 GLY A O 1
ATOM 832 N N . ILE A 1 105 ? 3.101 -1.316 -16.094 1.00 85.00 105 ILE A N 1
ATOM 833 C CA . ILE A 1 105 ? 4.029 -1.333 -14.965 1.00 85.00 105 ILE A CA 1
ATOM 834 C C . ILE A 1 105 ? 4.809 -2.645 -14.929 1.00 85.00 105 ILE A C 1
ATOM 836 O O . ILE A 1 105 ? 4.299 -3.696 -15.319 1.00 85.00 105 ILE A O 1
ATOM 840 N N . VAL A 1 106 ? 6.043 -2.586 -14.438 1.00 84.19 106 VAL A N 1
ATOM 841 C CA . VAL A 1 106 ? 6.843 -3.786 -14.187 1.00 84.19 106 VAL A CA 1
ATOM 842 C C . VAL A 1 106 ? 6.372 -4.406 -12.875 1.00 84.19 106 VAL A C 1
ATOM 844 O O . VAL A 1 106 ? 6.363 -3.734 -11.848 1.00 84.19 106 VAL A O 1
ATOM 847 N N . VAL A 1 107 ? 5.968 -5.676 -12.916 1.00 83.75 107 VAL A N 1
ATOM 848 C CA . VAL A 1 107 ? 5.456 -6.404 -11.740 1.00 83.75 107 VAL A CA 1
ATOM 849 C C . VAL A 1 107 ? 6.375 -7.529 -11.277 1.00 83.75 107 VAL A C 1
ATOM 851 O O . VAL A 1 107 ? 6.260 -7.948 -10.131 1.00 83.75 107 VAL A O 1
ATOM 854 N N . ASP A 1 108 ? 7.269 -8.004 -12.147 1.00 83.06 108 ASP A N 1
ATOM 855 C CA . ASP A 1 108 ? 8.262 -9.037 -11.849 1.00 83.06 108 ASP A CA 1
ATOM 856 C C . ASP A 1 108 ? 9.387 -9.022 -12.901 1.00 83.06 108 ASP A C 1
ATOM 858 O O . ASP A 1 108 ? 9.208 -8.482 -14.002 1.00 83.06 108 ASP A O 1
ATOM 862 N N . TRP A 1 109 ? 10.520 -9.644 -12.575 1.00 84.25 109 TRP A N 1
ATOM 863 C CA . TRP A 1 109 ? 11.680 -9.789 -13.449 1.00 84.25 109 TRP A CA 1
ATOM 864 C C . TRP A 1 109 ? 11.968 -11.259 -13.746 1.00 84.25 109 TRP A C 1
ATOM 866 O O . TRP A 1 109 ? 11.941 -12.118 -12.868 1.00 84.25 109 TRP A O 1
ATOM 876 N N . LYS A 1 110 ? 12.319 -11.552 -14.999 1.00 88.62 110 LYS A N 1
ATOM 877 C CA . LYS A 1 110 ? 12.772 -12.878 -15.419 1.00 88.62 110 LYS A CA 1
ATOM 878 C C . LYS A 1 110 ? 14.143 -12.765 -16.066 1.00 88.62 110 LYS A C 1
ATOM 880 O O . LYS A 1 110 ? 14.313 -12.017 -17.024 1.00 88.62 110 LYS A O 1
ATOM 885 N N . VAL A 1 111 ? 15.101 -13.532 -15.555 1.00 89.50 111 VAL A N 1
ATOM 886 C CA . VAL A 1 111 ? 16.439 -13.621 -16.146 1.00 89.50 111 VAL A CA 1
ATOM 887 C C . VAL A 1 111 ? 16.361 -14.460 -17.419 1.00 89.50 111 VAL A C 1
ATOM 889 O O . VAL A 1 111 ? 15.938 -15.617 -17.384 1.00 89.50 111 VAL A O 1
ATOM 892 N N . GLU A 1 112 ? 16.768 -13.872 -18.542 1.00 88.88 112 GLU A N 1
ATOM 893 C CA . GLU A 1 112 ? 16.831 -14.531 -19.846 1.00 88.88 112 GLU A CA 1
ATOM 894 C C . GLU A 1 112 ? 18.131 -14.173 -20.572 1.00 88.88 112 GLU A C 1
ATOM 896 O O . GLU A 1 112 ? 18.678 -13.083 -20.410 1.00 88.88 112 GLU A O 1
ATOM 901 N N . GLU A 1 113 ? 18.619 -15.103 -21.392 1.00 88.44 113 GLU A N 1
ATOM 902 C CA . GLU A 1 113 ? 19.733 -14.846 -22.299 1.00 88.44 113 GLU A CA 1
ATOM 903 C C . GLU A 1 113 ? 19.212 -14.146 -23.558 1.00 88.44 113 GLU A C 1
ATOM 905 O O . GLU A 1 113 ? 18.276 -14.622 -24.205 1.00 88.44 113 GLU A O 1
ATOM 910 N N . ILE A 1 114 ? 19.824 -13.016 -23.915 1.00 84.69 114 ILE A N 1
ATOM 911 C CA . ILE A 1 114 ? 19.446 -12.222 -25.086 1.00 84.69 114 ILE A CA 1
ATOM 912 C C . ILE A 1 114 ? 20.653 -11.972 -25.988 1.00 84.69 114 ILE A C 1
ATOM 914 O O . ILE A 1 114 ? 21.780 -11.816 -25.527 1.00 84.69 114 ILE A O 1
ATOM 918 N N . THR A 1 115 ? 20.414 -11.910 -27.297 1.00 87.00 115 THR A N 1
ATOM 919 C CA . THR A 1 115 ? 21.422 -11.499 -28.282 1.00 87.00 115 THR A CA 1
ATOM 920 C C . THR A 1 115 ? 21.252 -10.013 -28.578 1.00 87.00 115 THR A C 1
ATOM 922 O O . THR A 1 115 ? 20.213 -9.605 -29.094 1.00 87.00 115 THR A O 1
ATOM 925 N N . MET A 1 116 ? 22.271 -9.211 -28.270 1.00 81.88 116 MET A N 1
ATOM 926 C CA . MET A 1 116 ? 22.319 -7.787 -28.616 1.00 81.88 116 MET A CA 1
ATOM 927 C C . MET A 1 116 ? 23.103 -7.573 -29.908 1.00 81.88 116 MET A C 1
ATOM 929 O O . MET A 1 116 ? 23.963 -8.387 -30.265 1.00 81.88 116 MET A O 1
ATOM 933 N N . LYS A 1 117 ? 22.812 -6.486 -30.629 1.00 85.56 117 LYS A N 1
ATOM 934 C CA . LYS A 1 117 ? 23.635 -6.129 -31.790 1.00 85.56 117 LYS A CA 1
ATOM 935 C C . LYS A 1 117 ? 25.013 -5.674 -31.328 1.00 85.56 117 LYS A C 1
ATOM 937 O O . LYS A 1 117 ? 25.171 -5.093 -30.259 1.00 85.56 117 LYS A O 1
ATOM 942 N N . GLU A 1 118 ? 26.012 -5.905 -32.171 1.00 80.31 118 GLU A N 1
ATOM 943 C CA . GLU A 1 118 ? 27.361 -5.395 -31.940 1.00 80.31 118 GLU A CA 1
ATOM 944 C C . GLU A 1 118 ? 27.322 -3.864 -31.776 1.00 80.31 118 GLU A C 1
ATOM 946 O O . GLU A 1 118 ? 26.844 -3.150 -32.660 1.00 80.31 118 GLU A O 1
ATOM 951 N N . GLY A 1 119 ? 27.783 -3.373 -30.620 1.00 78.75 119 GLY A N 1
ATOM 952 C CA . GLY A 1 119 ? 27.761 -1.953 -30.249 1.00 78.75 119 GLY A CA 1
ATOM 953 C C . GLY A 1 119 ? 26.576 -1.505 -29.381 1.00 78.75 119 GLY A C 1
ATOM 954 O O . GLY A 1 119 ? 26.553 -0.345 -28.974 1.00 78.75 119 GLY A O 1
ATOM 955 N N . GLU A 1 120 ? 25.613 -2.379 -29.075 1.00 80.75 120 GLU A N 1
ATOM 956 C CA . GLU A 1 120 ? 24.590 -2.112 -28.053 1.00 80.75 120 GLU A CA 1
ATOM 957 C C . GLU A 1 120 ? 25.130 -2.472 -26.660 1.00 80.75 120 GLU A C 1
ATOM 959 O O . GLU A 1 120 ? 25.696 -3.548 -26.463 1.00 80.75 120 GLU A O 1
ATOM 964 N N . GLU A 1 121 ? 24.958 -1.570 -25.689 1.00 75.00 121 GLU A N 1
ATOM 965 C CA . GLU A 1 121 ? 25.339 -1.810 -24.295 1.00 75.00 121 GLU A CA 1
ATOM 966 C C . GLU A 1 121 ? 24.116 -2.171 -23.438 1.00 75.00 121 GLU A C 1
ATOM 968 O O . GLU A 1 121 ? 23.046 -1.567 -23.594 1.00 75.00 121 GLU A O 1
ATOM 973 N N . PRO A 1 122 ? 24.259 -3.125 -22.502 1.00 73.25 122 PRO A N 1
ATOM 974 C CA . PRO A 1 122 ? 23.206 -3.433 -21.551 1.00 73.25 122 PRO A CA 1
ATOM 975 C C . PRO A 1 122 ? 22.896 -2.231 -20.650 1.00 73.25 122 PRO A C 1
ATOM 977 O O . PRO A 1 122 ? 23.796 -1.569 -20.133 1.00 73.25 122 PRO A O 1
ATOM 980 N N . LYS A 1 123 ? 21.605 -1.960 -20.426 1.00 70.56 123 LYS A N 1
ATOM 981 C CA . LYS A 1 123 ? 21.167 -0.891 -19.522 1.00 70.56 123 LYS A CA 1
ATOM 982 C C . LYS A 1 123 ? 21.156 -1.401 -18.083 1.00 70.56 123 LYS A C 1
ATOM 984 O O . LYS A 1 123 ? 20.535 -2.412 -17.767 1.00 70.56 123 LYS A O 1
ATOM 989 N N . TYR A 1 124 ? 21.800 -0.651 -17.200 1.00 66.62 124 TYR A N 1
ATOM 990 C CA . TYR A 1 124 ? 21.673 -0.812 -15.757 1.00 66.62 124 TYR A CA 1
ATOM 991 C C . TYR A 1 124 ? 20.878 0.376 -15.228 1.00 66.62 124 TYR A C 1
ATOM 993 O O . TYR A 1 124 ? 21.234 1.522 -15.507 1.00 66.62 124 TYR A O 1
ATOM 1001 N N . TYR A 1 125 ? 19.808 0.129 -14.476 1.00 62.03 125 TYR A N 1
ATOM 1002 C CA . TYR A 1 125 ? 19.180 1.194 -13.701 1.00 62.03 125 TYR A CA 1
ATOM 1003 C C . TYR A 1 125 ? 19.872 1.286 -12.345 1.00 62.03 125 TYR A C 1
ATOM 1005 O O . TYR A 1 125 ? 20.015 0.298 -11.630 1.00 62.03 125 TYR A O 1
ATOM 1013 N N . TRP A 1 126 ? 20.330 2.490 -12.018 1.00 51.44 126 TRP A N 1
ATOM 1014 C CA . TRP A 1 126 ? 20.850 2.850 -10.705 1.00 51.44 126 TRP A CA 1
ATOM 1015 C C . TRP A 1 126 ? 19.833 3.803 -10.063 1.00 51.44 126 TRP A C 1
ATOM 1017 O O . TRP A 1 126 ? 19.712 4.950 -10.490 1.00 51.44 126 TRP A O 1
ATOM 1027 N N . GLY A 1 127 ? 19.080 3.313 -9.072 1.00 50.50 127 GLY A N 1
ATOM 1028 C CA . GLY A 1 127 ? 18.001 4.047 -8.392 1.00 50.50 127 GLY A CA 1
ATOM 1029 C C . GLY A 1 127 ? 16.590 3.708 -8.904 1.00 50.50 127 GLY A C 1
ATOM 1030 O O . GLY A 1 127 ? 16.378 3.543 -10.103 1.00 50.50 127 GLY A O 1
ATOM 1031 N N . GLY A 1 128 ? 15.627 3.587 -7.978 1.00 50.44 128 GLY A N 1
ATOM 1032 C CA . GLY A 1 128 ? 14.220 3.225 -8.247 1.00 50.44 128 GLY A CA 1
ATOM 1033 C C . GLY A 1 128 ? 13.830 1.780 -7.895 1.00 50.44 128 GLY A C 1
ATOM 1034 O O . GLY A 1 128 ? 12.666 1.399 -8.016 1.00 50.44 128 GLY A O 1
ATOM 1035 N N . VAL A 1 129 ? 14.783 0.968 -7.435 1.00 50.28 129 VAL A N 1
ATOM 1036 C CA . VAL A 1 129 ? 14.539 -0.413 -6.991 1.00 50.28 129 VAL A CA 1
ATOM 1037 C C . VAL A 1 129 ? 13.942 -0.401 -5.589 1.00 50.28 129 VAL A C 1
ATOM 1039 O O . VAL A 1 129 ? 14.359 0.403 -4.752 1.00 50.28 129 VAL A O 1
ATOM 1042 N N . MET A 1 130 ? 12.977 -1.277 -5.308 1.00 51.03 130 MET A N 1
ATOM 1043 C CA . MET A 1 130 ? 12.617 -1.606 -3.928 1.00 51.03 130 MET A CA 1
ATOM 1044 C C . MET A 1 130 ? 13.758 -2.374 -3.251 1.00 51.03 130 MET A C 1
ATOM 1046 O O . MET A 1 130 ? 13.778 -3.594 -3.274 1.00 51.03 130 MET A O 1
ATOM 1050 N N . GLU A 1 131 ? 14.736 -1.653 -2.700 1.00 45.50 131 GLU A N 1
ATOM 1051 C CA . GLU A 1 131 ? 15.826 -2.222 -1.902 1.00 45.50 131 GLU A CA 1
ATOM 1052 C C . GLU A 1 131 ? 15.327 -2.448 -0.459 1.00 45.50 131 GLU A C 1
ATOM 1054 O O . GLU A 1 131 ? 14.872 -1.505 0.197 1.00 45.50 131 GLU A O 1
ATOM 1059 N N . PHE A 1 132 ? 15.337 -3.701 0.015 1.00 49.44 132 PHE A N 1
ATOM 1060 C CA . PHE A 1 132 ? 14.859 -4.090 1.348 1.00 49.44 132 PHE A CA 1
ATOM 1061 C C . PHE A 1 132 ? 15.994 -4.661 2.201 1.00 49.44 132 PHE A C 1
ATOM 1063 O O . PHE A 1 132 ? 16.234 -5.865 2.207 1.00 49.44 132 PHE A O 1
ATOM 1070 N N . ASP A 1 133 ? 16.647 -3.820 2.999 1.00 36.28 133 ASP A N 1
ATOM 1071 C CA . ASP A 1 133 ? 17.585 -4.297 4.018 1.00 36.28 133 ASP A CA 1
ATOM 1072 C C . ASP A 1 133 ? 16.827 -4.575 5.334 1.00 36.28 133 ASP A C 1
ATOM 1074 O O . ASP A 1 133 ? 16.562 -3.682 6.138 1.00 36.28 133 ASP A O 1
ATOM 1078 N N . MET A 1 134 ? 16.397 -5.821 5.564 1.00 38.59 134 MET A N 1
ATOM 1079 C CA . MET A 1 134 ? 15.664 -6.209 6.782 1.00 38.59 134 MET A CA 1
ATOM 1080 C C . MET A 1 134 ? 16.593 -6.327 8.006 1.00 38.59 134 MET A C 1
ATOM 1082 O O . MET A 1 134 ? 16.956 -7.428 8.419 1.00 38.59 134 MET A O 1
ATOM 1086 N N . ALA A 1 135 ? 16.912 -5.217 8.674 1.00 32.03 135 ALA A N 1
ATOM 1087 C CA . ALA A 1 135 ? 17.506 -5.251 10.017 1.00 32.03 135 ALA A CA 1
ATOM 1088 C C . ALA A 1 135 ? 16.440 -4.990 11.100 1.00 32.03 135 ALA A C 1
ATOM 1090 O O . ALA A 1 135 ? 16.294 -3.888 11.631 1.00 32.03 135 ALA A O 1
ATOM 1091 N N . ALA A 1 136 ? 15.672 -6.026 11.447 1.00 36.78 136 ALA A N 1
ATOM 1092 C CA . ALA A 1 136 ? 14.736 -5.990 12.568 1.00 36.78 136 ALA A CA 1
ATOM 1093 C C . ALA A 1 136 ? 15.492 -6.093 13.905 1.00 36.78 136 ALA A C 1
ATOM 1095 O O . ALA A 1 136 ? 16.006 -7.156 14.247 1.00 36.78 136 ALA A O 1
ATOM 1096 N N . ASN A 1 137 ? 15.523 -5.016 14.697 1.00 31.78 137 ASN A N 1
ATOM 1097 C CA . ASN A 1 137 ? 15.912 -5.102 16.106 1.00 31.78 137 ASN A CA 1
ATOM 1098 C C . ASN A 1 137 ? 14.717 -4.732 16.994 1.00 31.78 137 ASN A C 1
ATOM 1100 O O . ASN A 1 137 ? 14.265 -3.588 17.043 1.00 31.78 137 ASN A O 1
ATOM 1104 N N . SER A 1 138 ? 14.159 -5.749 17.644 1.00 38.81 138 SER A N 1
ATOM 1105 C CA . SER A 1 138 ? 12.937 -5.684 18.439 1.00 38.81 138 SER A CA 1
ATOM 1106 C C . SER A 1 138 ? 13.208 -5.217 19.871 1.00 38.81 138 SER A C 1
ATOM 1108 O O . SER A 1 138 ? 13.921 -5.891 20.615 1.00 38.81 138 SER A O 1
ATOM 1110 N N . GLY A 1 139 ? 12.546 -4.146 20.312 1.00 28.72 139 GLY A N 1
ATOM 1111 C CA . GLY A 1 139 ? 12.431 -3.837 21.738 1.00 28.72 139 GLY A CA 1
ATOM 1112 C C . GLY A 1 139 ? 11.633 -2.567 22.029 1.00 28.72 139 GLY A C 1
ATOM 1113 O O . GLY A 1 139 ? 12.071 -1.483 21.669 1.00 28.72 139 GLY A O 1
ATOM 1114 N N . GLY A 1 140 ? 10.499 -2.681 22.738 1.00 29.42 140 GLY A N 1
ATOM 1115 C CA . GLY A 1 140 ? 9.917 -1.529 23.446 1.00 29.42 140 GLY A CA 1
ATOM 1116 C C . GLY A 1 140 ? 8.389 -1.449 23.551 1.00 29.42 140 GLY A C 1
ATOM 1117 O O . GLY A 1 140 ? 7.709 -0.965 22.661 1.00 29.42 140 GLY A O 1
ATOM 1118 N N . GLN A 1 141 ? 7.888 -1.892 24.703 1.00 30.73 141 GLN A N 1
ATOM 1119 C CA . GLN A 1 141 ? 6.616 -1.640 25.405 1.00 30.73 141 GLN A CA 1
ATOM 1120 C C . GLN A 1 141 ? 5.565 -0.610 24.888 1.00 30.73 141 GLN A C 1
ATOM 1122 O O . GLN A 1 141 ? 5.790 0.594 24.824 1.00 30.73 141 GLN A O 1
ATOM 1127 N N . ARG A 1 142 ? 4.343 -1.151 24.717 1.00 42.44 142 ARG A N 1
ATOM 1128 C CA . ARG A 1 142 ? 2.958 -0.618 24.829 1.00 42.44 142 ARG A CA 1
ATOM 1129 C C . ARG A 1 142 ? 2.749 0.891 25.084 1.00 42.44 142 ARG A C 1
ATOM 1131 O O . ARG A 1 142 ? 2.874 1.342 26.218 1.00 42.44 142 ARG A O 1
ATOM 1138 N N . ASN A 1 143 ? 2.197 1.585 24.077 1.00 30.72 143 ASN A N 1
ATOM 1139 C CA . ASN A 1 143 ? 1.032 2.482 24.198 1.00 30.72 143 ASN A CA 1
ATOM 1140 C C . ASN A 1 143 ? 0.422 2.801 22.811 1.00 30.72 143 ASN A C 1
ATOM 1142 O O . ASN A 1 143 ? 1.135 3.153 21.881 1.00 30.72 143 ASN A O 1
ATOM 1146 N N . SER A 1 144 ? -0.905 2.668 22.719 1.00 35.91 144 SER A N 1
ATOM 1147 C CA . SER A 1 144 ? -1.830 2.806 21.573 1.00 35.91 144 SER A CA 1
ATOM 1148 C C . SER A 1 144 ? -1.563 3.928 20.539 1.00 35.91 144 SER A C 1
ATOM 1150 O O . SER A 1 144 ? -2.272 4.933 20.521 1.00 35.91 144 SER A O 1
ATOM 1152 N N . VAL A 1 145 ? -0.614 3.708 19.627 1.00 34.09 145 VAL A N 1
ATOM 1153 C CA . VAL A 1 145 ? -0.570 4.183 18.226 1.00 34.09 145 VAL A CA 1
ATOM 1154 C C . VAL A 1 145 ? 0.184 3.088 17.462 1.00 34.09 145 VAL A C 1
ATOM 1156 O O . VAL A 1 145 ? 1.164 2.573 17.997 1.00 34.09 145 VAL A O 1
ATOM 1159 N N . GLY A 1 146 ? -0.291 2.669 16.284 1.00 37.81 146 GLY A N 1
ATOM 1160 C CA . GLY A 1 146 ? 0.292 1.559 15.519 1.00 37.81 146 GLY A CA 1
ATOM 1161 C C . GLY A 1 146 ? 1.806 1.713 15.370 1.00 37.81 146 GLY A C 1
ATOM 1162 O O . GLY A 1 146 ? 2.271 2.627 14.695 1.00 37.81 146 GLY A O 1
ATOM 1163 N N . ILE A 1 147 ? 2.570 0.850 16.047 1.00 43.66 147 ILE A N 1
ATOM 1164 C CA . ILE A 1 147 ? 4.030 0.829 15.962 1.00 43.66 147 ILE A CA 1
ATOM 1165 C C . ILE A 1 147 ? 4.363 0.151 14.646 1.00 43.66 147 ILE A C 1
ATOM 1167 O O . ILE A 1 147 ? 4.509 -1.066 14.570 1.00 43.66 147 ILE A O 1
ATOM 1171 N N . ALA A 1 148 ? 4.432 0.962 13.603 1.00 44.09 148 ALA A N 1
ATOM 1172 C CA . ALA A 1 148 ? 5.121 0.581 12.401 1.00 44.09 148 ALA A CA 1
ATOM 1173 C C . ALA A 1 148 ? 6.589 0.335 12.785 1.00 44.09 148 ALA A C 1
ATOM 1175 O O . ALA A 1 148 ? 7.227 1.209 13.373 1.00 44.09 148 ALA A O 1
ATOM 1176 N N . GLY A 1 149 ? 7.093 -0.882 12.566 1.00 49.50 149 GLY A N 1
ATOM 1177 C CA . GLY A 1 149 ? 8.490 -1.234 12.841 1.00 49.50 149 GLY A CA 1
ATOM 1178 C C . GLY A 1 149 ? 9.485 -0.303 12.131 1.00 49.50 149 GLY A C 1
ATOM 1179 O O . GLY A 1 149 ? 9.097 0.541 11.327 1.00 49.50 149 GLY A O 1
ATOM 1180 N N . SER A 1 150 ? 10.777 -0.475 12.413 1.00 46.53 150 SER A N 1
ATOM 1181 C CA . SER A 1 150 ? 11.899 0.439 12.119 1.00 46.53 150 SER A CA 1
ATOM 1182 C C . SER A 1 150 ? 12.149 0.862 10.654 1.00 46.53 150 SER A C 1
ATOM 1184 O O . SER A 1 150 ? 13.196 1.447 10.399 1.00 46.53 150 SER A O 1
ATOM 1186 N N . MET A 1 151 ? 11.239 0.617 9.701 1.00 55.94 151 MET A N 1
ATOM 1187 C CA . MET A 1 151 ? 11.385 0.920 8.260 1.00 55.94 151 MET A CA 1
ATOM 1188 C C . MET A 1 151 ? 10.049 1.194 7.536 1.00 55.94 151 MET A C 1
ATOM 1190 O O . MET A 1 151 ? 9.882 0.913 6.345 1.00 55.94 151 MET A O 1
ATOM 1194 N N . ALA A 1 152 ? 9.024 1.664 8.248 1.00 62.41 152 ALA A N 1
ATOM 1195 C CA . ALA A 1 152 ? 7.766 2.042 7.611 1.00 62.41 152 ALA A CA 1
ATOM 1196 C C . ALA A 1 152 ? 7.922 3.333 6.799 1.00 62.41 152 ALA A C 1
ATOM 1198 O O . ALA A 1 152 ? 8.310 4.366 7.348 1.00 62.41 152 ALA A O 1
ATOM 1199 N N . ARG A 1 153 ? 7.596 3.278 5.500 1.00 73.88 153 ARG A N 1
ATOM 1200 C CA . ARG A 1 153 ? 7.658 4.445 4.611 1.00 73.88 153 ARG A CA 1
ATOM 1201 C C . ARG A 1 153 ? 6.364 5.238 4.664 1.00 73.88 153 ARG A C 1
ATOM 1203 O O . ARG A 1 153 ? 6.376 6.413 4.315 1.00 73.88 153 ARG A O 1
ATOM 1210 N N . PHE A 1 154 ? 5.277 4.613 5.121 1.00 85.56 154 PHE A N 1
ATOM 1211 C CA . PHE A 1 154 ? 4.011 5.275 5.401 1.00 85.56 154 PHE A CA 1
ATOM 1212 C C . PHE A 1 154 ? 3.924 5.672 6.875 1.00 85.56 154 PHE A C 1
ATOM 1214 O O . PHE A 1 154 ? 4.027 4.836 7.776 1.00 85.56 154 PHE A O 1
ATOM 1221 N N . ALA A 1 155 ? 3.663 6.951 7.120 1.00 84.56 155 ALA A N 1
ATOM 1222 C CA . ALA A 1 155 ? 3.385 7.487 8.443 1.00 84.56 155 ALA A CA 1
ATOM 1223 C C . ALA A 1 155 ? 2.170 8.413 8.383 1.00 84.56 155 ALA A C 1
ATOM 1225 O O . ALA A 1 155 ? 2.030 9.214 7.464 1.00 84.56 155 ALA A O 1
ATOM 1226 N N . ILE A 1 156 ? 1.297 8.330 9.384 1.00 86.06 156 ILE A N 1
ATOM 1227 C CA . ILE A 1 156 ? 0.125 9.202 9.488 1.00 86.06 156 ILE A CA 1
ATOM 1228 C C . ILE A 1 156 ? 0.292 10.137 10.679 1.00 86.06 156 ILE A C 1
ATOM 1230 O O . ILE A 1 156 ? 0.590 9.697 11.793 1.00 86.06 156 ILE A O 1
ATOM 1234 N N . LYS A 1 157 ? 0.029 11.427 10.457 1.00 84.62 157 LYS A N 1
ATOM 1235 C CA . LYS A 1 157 ? -0.131 12.419 11.522 1.00 84.62 157 LYS A CA 1
ATOM 1236 C C . LYS A 1 157 ? -1.397 13.227 11.271 1.00 84.62 157 LYS A C 1
ATOM 1238 O O . LYS A 1 157 ? -1.501 13.934 10.274 1.00 84.62 157 LYS A O 1
ATOM 1243 N N . SER A 1 158 ? -2.334 13.146 12.212 1.00 86.25 158 SER A N 1
ATOM 1244 C CA . SER A 1 158 ? -3.641 13.808 12.136 1.00 86.25 158 SER A CA 1
ATOM 1245 C C . SER A 1 158 ? -4.422 13.427 10.870 1.00 86.25 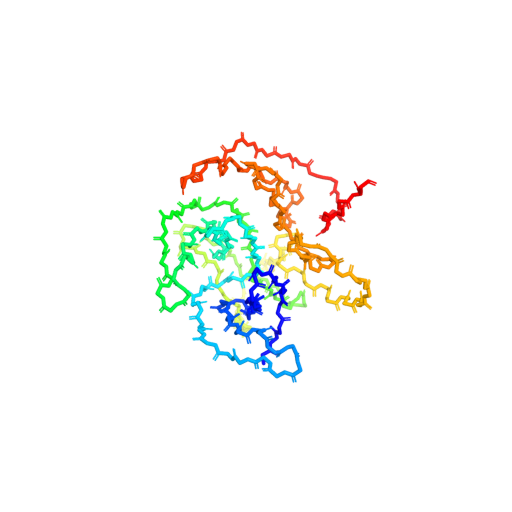158 SER A C 1
ATOM 1247 O O . SER A 1 158 ? -5.033 12.360 10.828 1.00 86.25 158 SER A O 1
ATOM 1249 N N . GLU A 1 159 ? -4.404 14.290 9.857 1.00 90.25 159 GLU A N 1
ATOM 1250 C CA . GLU A 1 159 ? -5.150 14.170 8.599 1.00 90.25 159 GLU A CA 1
ATOM 1251 C C . GLU A 1 159 ? -4.205 14.137 7.393 1.00 90.25 159 GLU A C 1
ATOM 1253 O O . GLU A 1 159 ? -4.595 14.426 6.269 1.00 90.25 159 GLU A O 1
ATOM 1258 N N . THR A 1 160 ? -2.939 13.793 7.626 1.00 89.81 1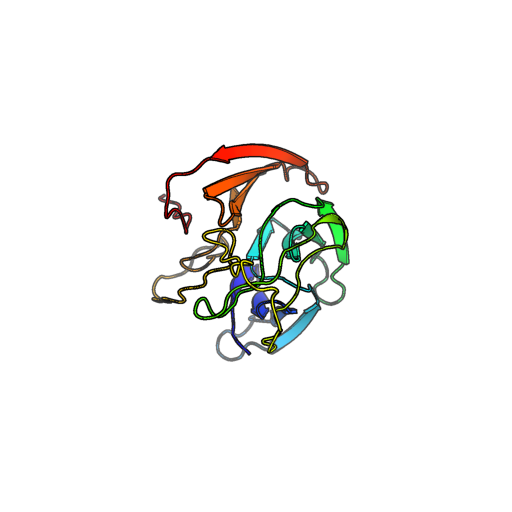60 THR A N 1
ATOM 1259 C CA . THR A 1 160 ? -1.909 13.753 6.592 1.00 89.81 160 THR A CA 1
ATOM 1260 C C . THR A 1 160 ? -1.205 12.404 6.595 1.00 89.81 160 THR A C 1
ATOM 1262 O O . THR A 1 160 ? -0.727 11.948 7.642 1.00 89.81 160 THR A O 1
ATOM 1265 N N . LEU A 1 161 ? -1.129 11.788 5.416 1.00 90.56 161 LEU A N 1
ATOM 1266 C CA . LEU A 1 161 ? -0.290 10.630 5.134 1.00 90.56 161 LEU A CA 1
ATOM 1267 C C . LEU A 1 161 ? 1.015 11.102 4.487 1.00 90.56 161 LEU A C 1
ATOM 1269 O O . LEU A 1 161 ? 1.018 11.819 3.488 1.00 90.56 161 LEU A O 1
ATOM 1273 N N . TYR A 1 162 ? 2.119 10.657 5.064 1.00 88.00 162 TYR A N 1
ATOM 1274 C CA . TYR A 1 162 ? 3.475 10.840 4.577 1.00 88.00 162 TYR A CA 1
ATOM 1275 C C . TYR A 1 162 ? 3.950 9.512 4.008 1.00 88.00 162 TYR A C 1
ATOM 1277 O O . TYR A 1 162 ? 3.903 8.506 4.714 1.00 88.00 162 TYR A O 1
ATOM 1285 N N . ALA A 1 163 ? 4.402 9.512 2.760 1.00 86.88 163 ALA A N 1
ATOM 1286 C CA . ALA A 1 163 ? 4.923 8.329 2.096 1.00 86.88 163 ALA A CA 1
ATOM 1287 C C . ALA A 1 163 ? 6.273 8.644 1.446 1.00 86.88 163 ALA A C 1
ATOM 1289 O O . ALA A 1 163 ? 6.346 9.487 0.553 1.00 86.88 163 ALA A O 1
ATOM 1290 N N . ILE A 1 164 ? 7.344 7.993 1.896 1.00 77.12 164 ILE A N 1
ATOM 1291 C CA . ILE A 1 164 ? 8.663 8.107 1.257 1.00 77.12 164 ILE A CA 1
ATOM 1292 C C . ILE A 1 164 ? 8.741 7.110 0.101 1.00 77.12 164 ILE A C 1
ATOM 1294 O O . ILE A 1 164 ? 8.410 5.937 0.271 1.00 77.12 164 ILE A O 1
ATOM 1298 N N . ASN A 1 165 ? 9.202 7.565 -1.063 1.00 69.56 165 ASN A N 1
ATOM 1299 C CA . ASN A 1 165 ? 9.588 6.682 -2.159 1.00 69.56 165 ASN A CA 1
ATOM 1300 C C . ASN A 1 165 ? 11.119 6.568 -2.275 1.00 69.56 165 ASN A C 1
ATOM 1302 O O . ASN A 1 165 ? 11.874 7.397 -1.768 1.00 69.56 165 ASN A O 1
ATOM 1306 N N . ASN A 1 166 ? 11.577 5.556 -3.011 1.00 62.12 166 ASN A N 1
ATOM 1307 C CA . ASN A 1 166 ? 13.005 5.259 -3.181 1.00 62.12 166 ASN A CA 1
ATOM 1308 C C . ASN A 1 166 ? 13.726 6.231 -4.134 1.00 62.12 166 ASN A C 1
ATOM 1310 O O . ASN A 1 166 ? 14.923 6.099 -4.364 1.00 62.12 166 ASN A O 1
ATOM 1314 N N . ASN A 1 167 ? 13.012 7.232 -4.657 1.00 63.31 167 ASN A N 1
ATOM 1315 C CA . ASN A 1 167 ? 13.579 8.334 -5.432 1.00 63.31 167 ASN A CA 1
ATOM 1316 C C . ASN A 1 167 ? 13.880 9.553 -4.550 1.00 63.31 167 ASN A C 1
ATOM 1318 O O . ASN A 1 167 ? 14.016 10.664 -5.063 1.00 63.31 167 ASN A O 1
ATOM 1322 N N . PHE A 1 168 ? 13.984 9.350 -3.231 1.00 66.31 168 PHE A N 1
ATOM 1323 C CA . PHE A 1 168 ? 14.231 10.411 -2.255 1.00 66.31 168 PHE A CA 1
ATOM 1324 C C . PHE A 1 168 ? 13.140 11.482 -2.318 1.00 66.31 168 PHE A C 1
ATOM 1326 O O . PHE A 1 168 ? 13.417 12.679 -2.320 1.00 66.31 168 PHE A O 1
ATOM 1333 N N . GLU A 1 169 ? 11.882 11.064 -2.440 1.00 75.88 169 GLU A N 1
ATOM 1334 C CA . GLU A 1 169 ? 10.746 11.974 -2.472 1.00 75.88 169 GLU A CA 1
ATOM 1335 C C . GLU A 1 169 ? 9.750 11.593 -1.383 1.00 75.88 169 GLU A C 1
ATOM 1337 O O . GLU A 1 169 ? 9.222 10.481 -1.326 1.00 75.88 169 GLU A O 1
ATOM 1342 N N . LEU A 1 170 ? 9.465 12.564 -0.527 1.00 82.81 170 LEU A N 1
ATOM 1343 C CA . LEU A 1 170 ? 8.375 12.510 0.419 1.00 82.81 170 LEU A CA 1
ATOM 1344 C C . LEU A 1 170 ? 7.097 12.969 -0.280 1.00 82.81 170 LEU A C 1
ATOM 1346 O O . LEU A 1 170 ? 6.925 14.156 -0.558 1.00 82.81 170 LEU A O 1
ATOM 1350 N N . LYS A 1 171 ? 6.184 12.035 -0.529 1.00 86.88 171 LYS A N 1
ATOM 1351 C CA . LYS A 1 171 ? 4.816 12.319 -0.963 1.00 86.88 171 LYS A CA 1
ATOM 1352 C C . LYS A 1 171 ? 3.950 12.648 0.246 1.00 86.88 171 LYS A C 1
ATOM 1354 O O . LYS A 1 171 ? 3.972 11.932 1.248 1.00 86.88 171 LYS A O 1
ATOM 1359 N N . ILE A 1 172 ? 3.177 13.723 0.135 1.00 90.56 172 ILE A N 1
ATOM 1360 C CA . ILE A 1 172 ? 2.267 14.175 1.185 1.00 90.56 172 ILE A CA 1
ATOM 1361 C C . ILE A 1 172 ? 0.847 14.135 0.635 1.00 90.56 172 ILE A C 1
ATOM 1363 O O . ILE A 1 172 ? 0.551 14.778 -0.377 1.00 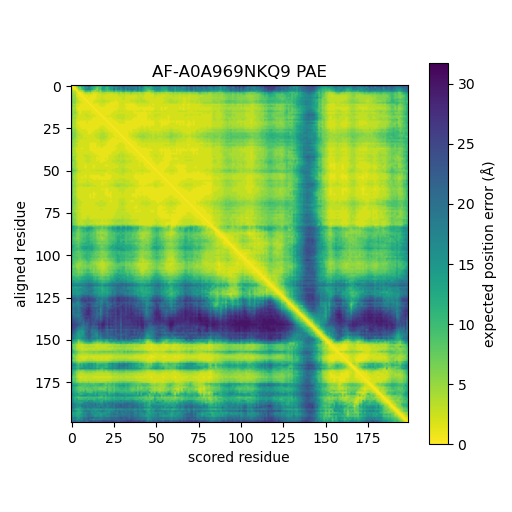90.56 172 ILE A O 1
ATOM 1367 N N . PHE A 1 173 ? -0.019 13.391 1.314 1.00 92.56 173 PHE A N 1
ATOM 1368 C CA . PHE A 1 173 ? -1.421 13.240 0.954 1.00 92.56 173 PHE A CA 1
ATOM 1369 C C . PHE A 1 173 ? -2.325 13.756 2.072 1.00 92.56 173 PHE A C 1
ATOM 1371 O O . PHE A 1 173 ? -2.127 13.425 3.245 1.00 92.56 173 PHE A O 1
ATOM 1378 N N . ASP A 1 174 ? -3.327 14.543 1.699 1.00 92.44 174 ASP A N 1
ATOM 1379 C CA . ASP A 1 174 ? -4.460 14.877 2.552 1.00 92.44 174 ASP A CA 1
ATOM 1380 C C . ASP A 1 174 ? -5.399 13.668 2.625 1.00 92.44 174 ASP A C 1
ATOM 1382 O O . ASP A 1 174 ? -5.836 13.132 1.601 1.00 92.44 174 ASP A O 1
ATOM 1386 N N . ILE A 1 175 ? -5.663 13.244 3.859 1.00 93.25 175 ILE A N 1
ATOM 1387 C CA . ILE A 1 175 ? -6.532 12.123 4.223 1.00 93.25 175 ILE A CA 1
ATOM 1388 C C . ILE A 1 175 ? -7.604 12.560 5.239 1.00 93.25 175 ILE A C 1
ATOM 1390 O O . ILE A 1 175 ? -8.073 11.759 6.053 1.00 93.25 175 ILE A O 1
ATOM 1394 N N . SER A 1 176 ? -7.949 13.852 5.260 1.00 88.38 176 SER A N 1
ATOM 1395 C CA . SER A 1 176 ? -9.020 14.420 6.095 1.00 88.38 176 SER A CA 1
ATOM 1396 C C . SER A 1 176 ? -10.399 13.865 5.730 1.00 88.38 176 SER A C 1
ATOM 1398 O O . SER A 1 176 ? -11.257 13.732 6.603 1.00 88.38 176 SER A O 1
ATOM 1400 N N . SER A 1 177 ? -10.584 13.472 4.467 1.00 86.12 177 SER A N 1
ATOM 1401 C CA . SER A 1 177 ? -11.780 12.806 3.949 1.00 86.12 177 SER A CA 1
ATOM 1402 C C . SER A 1 177 ? -11.489 11.363 3.523 1.00 86.12 177 SER A C 1
ATOM 1404 O O . SER A 1 177 ? -10.330 10.959 3.454 1.00 86.12 177 SER A O 1
ATOM 1406 N N . ASP A 1 178 ? -12.533 10.607 3.176 1.00 76.06 178 ASP A N 1
ATOM 1407 C CA . ASP A 1 178 ? -12.386 9.252 2.620 1.00 76.06 178 ASP A CA 1
ATOM 1408 C C . ASP A 1 178 ? -11.704 9.248 1.240 1.00 76.06 178 ASP A C 1
ATOM 1410 O O . ASP A 1 178 ? -11.221 8.210 0.794 1.00 76.06 178 ASP A O 1
ATOM 1414 N N . LYS A 1 179 ? -11.650 10.408 0.568 1.00 86.50 179 LYS A N 1
ATOM 1415 C CA . LYS A 1 179 ? -10.909 10.596 -0.679 1.00 86.50 179 LYS A CA 1
ATOM 1416 C C . LYS A 1 179 ? -9.536 11.179 -0.411 1.00 86.50 179 LYS A C 1
ATOM 1418 O O . LYS A 1 179 ? -9.409 12.254 0.184 1.00 86.50 179 LYS A O 1
ATOM 1423 N N . VAL A 1 180 ? -8.528 10.497 -0.926 1.00 88.31 180 VAL A N 1
ATOM 1424 C CA . VAL A 1 180 ? -7.139 10.915 -0.857 1.00 88.31 180 VAL A CA 1
ATOM 1425 C C . VAL A 1 180 ? -6.864 11.931 -1.948 1.00 88.31 180 VAL A C 1
ATOM 1427 O O . VAL A 1 180 ? -7.191 11.742 -3.120 1.00 88.31 180 VAL A O 1
ATOM 1430 N N . SER A 1 181 ? -6.187 13.009 -1.573 1.00 85.69 181 SER A N 1
ATOM 1431 C CA . SER A 1 181 ? -5.640 13.947 -2.545 1.00 85.69 181 SER A CA 1
ATOM 1432 C C . SER A 1 181 ? -4.178 14.225 -2.241 1.00 85.69 181 SER A C 1
ATOM 1434 O O . SER A 1 181 ? -3.773 14.342 -1.086 1.00 85.69 181 SER A O 1
ATOM 1436 N N . LYS A 1 182 ? -3.353 14.290 -3.285 1.00 82.00 182 LYS A N 1
ATOM 1437 C CA . LYS A 1 182 ? -1.957 14.690 -3.140 1.00 82.00 182 LYS A CA 1
ATOM 1438 C C . LYS A 1 182 ? -1.900 16.188 -2.857 1.00 82.00 182 LYS A C 1
ATOM 1440 O O . LYS A 1 182 ? -2.404 16.981 -3.650 1.00 82.00 182 LYS A O 1
ATOM 1445 N N . THR A 1 183 ? -1.215 16.556 -1.784 1.00 79.81 183 THR A N 1
ATOM 1446 C CA . THR A 1 183 ? -1.063 17.954 -1.373 1.00 79.81 183 THR A CA 1
ATOM 1447 C C . THR A 1 183 ? 0.292 1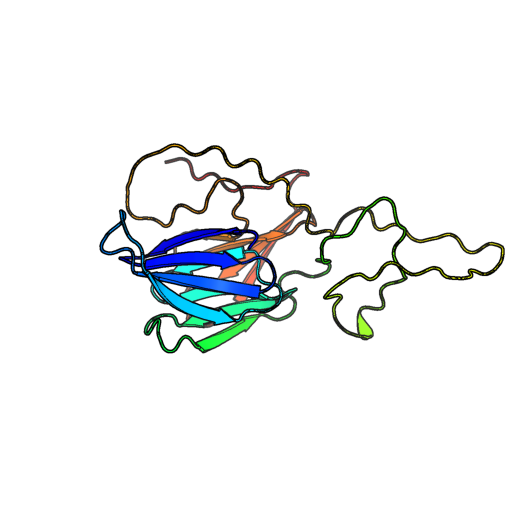8.511 -1.781 1.00 79.81 183 THR A C 1
ATOM 1449 O O . THR A 1 183 ? 0.361 19.640 -2.255 1.00 79.81 183 THR A O 1
ATOM 1452 N N . ASP A 1 184 ? 1.369 17.733 -1.627 1.00 79.38 184 ASP A N 1
ATOM 1453 C CA . ASP A 1 184 ? 2.726 18.220 -1.895 1.00 79.38 184 ASP A CA 1
ATOM 1454 C C . ASP A 1 184 ? 3.723 17.081 -2.180 1.00 79.38 184 ASP A C 1
ATOM 1456 O O . ASP A 1 184 ? 3.417 15.884 -2.056 1.00 79.38 184 ASP A O 1
ATOM 1460 N N . SER A 1 185 ? 4.935 17.436 -2.600 1.00 80.06 185 SER A N 1
ATOM 1461 C CA . SER A 1 185 ? 6.087 16.538 -2.617 1.00 80.06 185 SER A CA 1
ATOM 1462 C C . SER A 1 185 ? 7.377 17.268 -2.287 1.00 80.06 185 SER A C 1
ATOM 1464 O O . SER A 1 185 ? 7.700 18.289 -2.888 1.00 80.06 185 SER A O 1
ATOM 1466 N N . ILE A 1 186 ? 8.137 16.703 -1.355 1.00 80.38 186 ILE A N 1
ATOM 1467 C CA . ILE A 1 186 ? 9.400 17.271 -0.893 1.00 80.38 186 ILE A CA 1
ATOM 1468 C C . ILE A 1 186 ? 10.520 16.318 -1.285 1.00 80.38 186 ILE A C 1
ATOM 1470 O O . ILE A 1 186 ? 10.488 15.142 -0.927 1.00 80.38 186 ILE A O 1
ATOM 1474 N N . GLN A 1 187 ? 11.527 16.824 -1.991 1.00 73.56 187 GLN A N 1
ATOM 1475 C CA . GLN A 1 187 ? 12.742 16.059 -2.235 1.00 73.56 187 GLN A CA 1
ATOM 1476 C C . GLN A 1 187 ? 13.522 15.931 -0.921 1.00 73.56 187 GLN A C 1
ATOM 1478 O O . GLN A 1 187 ? 13.809 16.924 -0.248 1.00 73.56 187 GLN A O 1
ATOM 1483 N N . THR A 1 188 ? 13.825 14.705 -0.529 1.00 64.88 188 THR A N 1
ATOM 1484 C CA . THR A 1 188 ? 14.572 14.385 0.680 1.00 64.88 188 THR A CA 1
ATOM 1485 C C . THR A 1 188 ? 16.067 14.311 0.389 1.00 64.88 188 THR A C 1
ATOM 1487 O O . THR A 1 188 ? 16.511 14.287 -0.760 1.00 64.88 188 THR A O 1
ATOM 1490 N N . LEU A 1 189 ? 16.868 14.265 1.454 1.00 59.75 189 LEU A N 1
ATOM 1491 C CA . LEU A 1 189 ? 18.272 13.881 1.340 1.00 59.75 189 LEU A CA 1
ATOM 1492 C C . LEU A 1 189 ? 18.385 12.386 1.003 1.00 59.75 189 LEU A C 1
ATOM 1494 O O . LEU A 1 189 ? 17.445 11.613 1.208 1.00 59.75 189 LEU A O 1
ATOM 1498 N N . TRP A 1 190 ? 19.550 11.996 0.491 1.00 54.47 190 TRP A N 1
ATOM 1499 C CA . TRP A 1 190 ? 19.891 10.602 0.219 1.00 54.47 190 TRP A CA 1
ATOM 1500 C C . TRP A 1 190 ? 19.863 9.782 1.522 1.00 54.47 190 TRP A C 1
ATOM 1502 O O . TRP A 1 190 ? 20.359 10.256 2.546 1.00 54.47 190 TRP A O 1
ATOM 1512 N N . GLY A 1 191 ? 19.284 8.578 1.492 1.00 52.97 191 GLY A N 1
ATOM 1513 C CA . GLY A 1 191 ? 19.277 7.647 2.633 1.00 52.97 191 GLY A CA 1
ATOM 1514 C C . GLY A 1 191 ? 18.245 7.922 3.738 1.00 52.97 191 GLY A C 1
ATOM 1515 O O . GLY A 1 191 ? 18.398 7.417 4.848 1.00 52.97 191 GLY A O 1
ATOM 1516 N N . ILE A 1 192 ? 17.199 8.727 3.492 1.00 59.84 192 ILE A N 1
ATOM 1517 C CA . ILE A 1 192 ? 16.056 8.774 4.422 1.00 59.84 192 ILE A CA 1
ATOM 1518 C C . ILE A 1 192 ? 15.149 7.572 4.150 1.00 59.84 192 ILE A C 1
ATOM 1520 O O . ILE A 1 192 ? 14.413 7.555 3.169 1.00 59.84 192 ILE A O 1
ATOM 1524 N N . GLU A 1 193 ? 15.187 6.597 5.052 1.00 53.06 193 GLU A N 1
ATOM 1525 C CA . GLU A 1 193 ? 14.479 5.315 4.902 1.00 53.06 193 GLU A CA 1
ATOM 1526 C C . GLU A 1 193 ? 13.356 5.126 5.932 1.00 53.06 193 GLU A C 1
ATOM 1528 O O . GLU A 1 193 ? 12.421 4.355 5.710 1.00 53.06 193 GLU A O 1
ATOM 1533 N N . THR A 1 194 ? 13.407 5.871 7.043 1.00 57.97 194 THR A N 1
ATOM 1534 C CA . THR A 1 194 ? 12.508 5.680 8.187 1.00 57.97 194 THR A CA 1
ATOM 1535 C C . THR A 1 194 ? 12.097 7.006 8.814 1.00 57.97 194 THR A C 1
ATOM 1537 O O . THR A 1 194 ? 12.930 7.867 9.103 1.00 57.97 194 THR A O 1
ATOM 1540 N N . PHE A 1 195 ? 10.808 7.133 9.136 1.00 62.75 195 PHE A N 1
ATOM 1541 C CA . PHE A 1 195 ? 10.329 8.152 10.065 1.00 62.75 195 PHE A CA 1
ATOM 1542 C C . PHE A 1 195 ? 10.434 7.664 11.509 1.00 62.75 195 PHE A C 1
ATO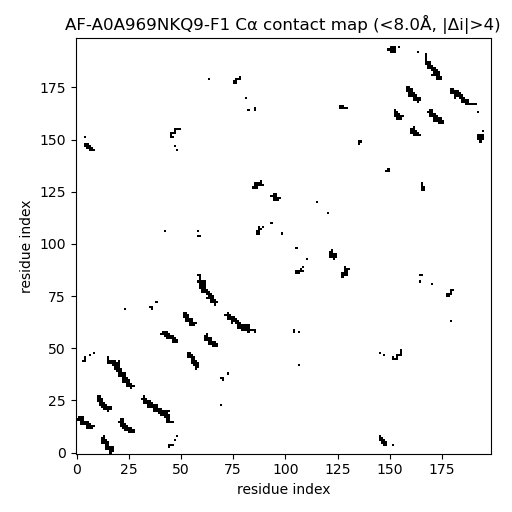M 1544 O O . PHE A 1 195 ? 9.804 6.679 11.888 1.00 62.75 195 PHE A O 1
ATOM 1551 N N . ILE A 1 196 ? 11.164 8.399 12.347 1.00 56.50 196 ILE A N 1
ATOM 1552 C CA . ILE A 1 196 ? 11.120 8.223 13.800 1.00 56.50 196 ILE A CA 1
ATOM 1553 C C . ILE A 1 196 ? 10.420 9.441 14.389 1.00 56.50 196 ILE A C 1
ATOM 1555 O O . ILE A 1 196 ? 10.906 10.567 14.289 1.00 56.50 196 ILE A O 1
ATOM 1559 N N . TYR A 1 197 ? 9.262 9.219 15.007 1.00 49.38 197 TYR A N 1
ATOM 1560 C CA . TYR A 1 197 ? 8.591 10.261 15.769 1.00 49.38 197 TYR A CA 1
ATOM 1561 C C . TYR A 1 197 ? 9.201 10.346 17.172 1.00 49.38 197 TYR A C 1
ATOM 1563 O O . TYR A 1 197 ? 9.121 9.392 17.947 1.00 49.38 197 TYR A O 1
ATOM 1571 N N . LEU A 1 198 ? 9.797 11.492 17.502 1.00 39.25 198 LEU A N 1
ATOM 1572 C CA . LEU A 1 198 ? 10.250 11.808 18.855 1.00 39.25 198 LEU A CA 1
ATOM 1573 C C . LEU A 1 198 ? 9.124 12.550 19.589 1.00 39.25 198 LEU A C 1
ATOM 1575 O O . LEU A 1 198 ? 8.574 13.517 19.058 1.00 39.25 198 LEU A O 1
ATOM 1579 N N . ARG A 1 199 ? 8.759 12.056 20.777 1.00 41.09 199 ARG A N 1
ATOM 1580 C CA . ARG A 1 199 ? 7.838 12.732 21.703 1.00 41.09 199 ARG A CA 1
ATOM 1581 C C . ARG A 1 199 ? 8.564 13.782 22.527 1.00 41.09 199 ARG A C 1
ATOM 1583 O O . ARG A 1 199 ? 9.721 13.507 22.909 1.00 41.09 199 ARG A O 1
#

Nearest PDB structures (foldseek):
  8dey-assembly1_B  TM=6.516E-01  e=7.926E-02  Homo sapiens
  3ei1-assembly1_A  TM=3.842E-01  e=3.817E-02  Homo sapiens
  8d7y-assembly1_A  TM=3.682E-01  e=2.150E-02  Homo sapiens
  8w3v-assembly1_A  TM=3.829E-01  e=7.926E-02  Homo sapiens
  7ukn-assembly1_A  TM=3.613E-01  e=9.270E-02  Homo sapiens

pLDDT: mean 78.3, std 18.93, range [28.72, 97.88]

Mean predicted aligned error: 9.41 Å

Foldseek 3Di:
DPWAKWWDDDQWIWTDDAQFFTFIWRNPPVVDIHTDDTDGAGRWHAWDDDDQWIWTDRQQKTWIWRCVPVHDIDTPEIDPRLHPLAEEADDQVDFDDDDDCVVPGHRDDDDDDDDDPVPDDGHGDDWRYPDDDDPFDDDDDDDDDIPTGFFHQWDDDDQWIWGAGRQQKTWIWGRVDVYIDTDDIDRHDPPPGGDDDDD

Solvent-accessible surface area (backbone atoms only — not comparable to full-atom values): 12212 Å² total; per-residue (Å²): 134,63,76,49,51,46,39,53,56,95,51,32,38,39,36,24,34,59,47,45,17,33,40,31,23,47,37,82,44,79,94,62,59,41,84,71,38,71,50,82,30,59,44,12,67,46,57,41,77,58,93,47,38,38,39,28,36,38,63,34,23,38,36,32,27,40,47,79,44,67,87,64,60,43,78,73,36,72,42,76,65,67,42,75,72,63,36,55,64,74,68,82,89,54,67,47,77,89,81,60,70,90,82,50,80,70,79,75,82,78,94,74,93,78,89,74,60,96,90,66,78,83,44,70,84,85,77,24,53,57,80,80,84,86,79,85,81,88,84,83,85,91,73,101,60,60,62,59,52,95,59,40,38,40,47,78,56,98,44,35,38,37,35,55,48,72,77,34,33,37,40,33,29,41,48,77,52,85,60,72,43,81,72,52,73,44,80,52,62,88,88,76,61,55,80,80,88,82,130